Protein AF-A0A935KUG7-F1 (afdb_monomer_lite)

Foldseek 3Di:
DKDAWQPWDWDDDDVPDDIDIDTHNGIDDDDPQPPDFAWDFFFPQWDAAAQAQKFWWDFPDDDDAQFWKWKDQQVDRLQIAIWGFHDWDWDQFLLRDTIIITGTPGTTRDGTGRGLVRIFIWGFDDKFAFDQQPPLQQCADFQKHWTPAADPLDAQQFKKWKDFDPAIFIWGFHDKDKDKDFNACWDWDADPNDIDIDHTDIDITMMTGTPGTPQDCSGGPPPDDDDGSVRRRRMMMTGPIDGTTRTGDRRDQWAFPPGWTATPDQGDDDPPNDWDQWDWDAAPVRDTDIFGFTADNPRNTTGTDPDPGDPDTGGRD

Structure (mmCIF, N/CA/C/O backbone):
data_AF-A0A935KUG7-F1
#
_entry.id   AF-A0A935KUG7-F1
#
loop_
_atom_site.group_PDB
_atom_site.id
_atom_site.type_symbol
_atom_site.label_atom_id
_atom_site.label_alt_id
_atom_site.label_comp_id
_atom_site.label_asym_id
_atom_site.label_entity_id
_atom_site.label_seq_id
_atom_site.pdbx_PDB_ins_code
_atom_site.Cartn_x
_atom_site.Cartn_y
_atom_site.Cartn_z
_atom_site.occupancy
_atom_site.B_iso_or_equiv
_atom_site.auth_seq_id
_atom_site.auth_comp_id
_atom_site.auth_asym_id
_atom_site.auth_atom_id
_atom_site.pdbx_PDB_model_num
ATOM 1 N N . MET A 1 1 ? -3.542 -2.018 46.666 1.00 78.31 1 MET A N 1
ATOM 2 C CA . MET A 1 1 ? -4.060 -1.604 47.991 1.00 78.31 1 MET A CA 1
ATOM 3 C C . MET A 1 1 ? -5.017 -2.680 48.468 1.00 78.31 1 MET A C 1
ATOM 5 O O . MET A 1 1 ? -5.914 -3.019 47.710 1.00 78.31 1 MET A O 1
ATOM 9 N N . LYS A 1 2 ? -4.814 -3.247 49.661 1.00 84.56 2 LYS A N 1
ATOM 10 C CA . LYS A 1 2 ? -5.765 -4.194 50.260 1.00 84.56 2 LYS A CA 1
ATOM 11 C C . LYS A 1 2 ? -6.777 -3.426 51.102 1.00 84.56 2 LYS A C 1
ATOM 13 O O . LYS A 1 2 ? -6.390 -2.521 51.836 1.00 84.56 2 LYS A O 1
ATOM 18 N N . LEU A 1 3 ? -8.043 -3.776 50.960 1.00 87.56 3 LEU A N 1
ATOM 19 C CA . LEU A 1 3 ? -9.164 -3.259 51.719 1.00 87.56 3 LEU A CA 1
ATOM 20 C C . LEU A 1 3 ? -9.690 -4.387 52.608 1.00 87.56 3 LEU A C 1
ATOM 22 O O . LEU A 1 3 ? -10.043 -5.441 52.075 1.00 87.56 3 LEU A O 1
ATOM 26 N N . PRO A 1 4 ? -9.723 -4.204 53.935 1.00 91.00 4 PRO A N 1
ATOM 27 C CA . PRO A 1 4 ? -10.246 -5.217 54.839 1.00 91.00 4 PRO A CA 1
ATOM 28 C C . PRO A 1 4 ? -11.773 -5.342 54.738 1.00 91.00 4 PRO A C 1
ATOM 30 O O . PRO A 1 4 ? -12.462 -4.430 54.264 1.00 91.00 4 PRO A O 1
ATOM 33 N N . VAL A 1 5 ? -12.297 -6.455 55.258 1.00 92.06 5 VAL A N 1
ATOM 34 C CA . VAL A 1 5 ? -13.729 -6.623 55.562 1.00 92.06 5 VAL A CA 1
ATOM 35 C C . VAL A 1 5 ? -14.223 -5.429 56.388 1.00 92.06 5 VAL A C 1
ATOM 37 O O . VAL A 1 5 ? -13.506 -4.927 57.254 1.00 92.06 5 VAL A O 1
ATOM 40 N N . GLY A 1 6 ? -15.435 -4.952 56.107 1.00 90.12 6 GLY A N 1
ATOM 41 C CA . GLY A 1 6 ? -16.030 -3.794 56.780 1.00 90.12 6 GLY A CA 1
ATOM 42 C C . GLY A 1 6 ? -15.571 -2.437 56.238 1.00 90.12 6 GLY A C 1
ATOM 43 O O . GLY A 1 6 ? -15.983 -1.401 56.754 1.00 90.12 6 GLY A O 1
ATOM 44 N N . THR A 1 7 ? -14.743 -2.397 55.184 1.00 90.75 7 THR A N 1
ATOM 45 C CA . THR A 1 7 ? -14.472 -1.131 54.479 1.00 90.75 7 THR A CA 1
ATOM 46 C C . THR A 1 7 ? -15.787 -0.577 53.927 1.00 90.75 7 THR A C 1
ATOM 48 O O . THR A 1 7 ? -16.424 -1.219 53.091 1.00 90.75 7 THR A O 1
ATOM 51 N N . ALA A 1 8 ? -16.175 0.613 54.387 1.00 88.25 8 ALA A N 1
ATOM 52 C CA . ALA A 1 8 ? -17.434 1.256 54.035 1.00 88.25 8 ALA A CA 1
ATOM 53 C C . ALA A 1 8 ? -17.287 2.239 52.858 1.00 88.25 8 ALA A C 1
ATOM 55 O O . ALA A 1 8 ? -16.401 3.096 52.844 1.00 88.25 8 ALA A O 1
ATOM 56 N N . PHE A 1 9 ? -18.210 2.165 51.903 1.00 85.69 9 PHE A N 1
ATOM 57 C CA . PHE A 1 9 ? -18.356 3.068 50.768 1.00 85.69 9 PHE A CA 1
ATOM 58 C C . PHE A 1 9 ? -19.705 3.768 50.834 1.00 85.69 9 PHE A C 1
ATOM 60 O O . PHE A 1 9 ? -20.753 3.132 50.939 1.00 85.69 9 PHE A O 1
ATOM 67 N N . ARG A 1 10 ? -19.686 5.095 50.740 1.00 84.75 10 ARG A N 1
ATOM 68 C CA . ARG A 1 10 ? -20.899 5.910 50.725 1.00 84.75 10 ARG A CA 1
ATOM 69 C C . ARG A 1 10 ? -21.310 6.185 49.281 1.00 84.75 10 ARG A C 1
ATOM 71 O O . ARG A 1 10 ? -20.489 6.674 48.506 1.00 84.75 10 ARG A O 1
ATOM 78 N N . SER A 1 11 ? -22.557 5.898 48.916 1.00 78.75 11 SER A N 1
ATOM 79 C CA . SER A 1 11 ? -23.091 6.336 47.624 1.00 78.75 11 SER A CA 1
ATOM 80 C C . SER A 1 11 ? -23.285 7.853 47.580 1.00 78.75 11 SER A C 1
ATOM 82 O O . SER A 1 11 ? -23.328 8.531 48.608 1.00 78.75 11 SER A O 1
ATOM 84 N N . GLY A 1 12 ? -23.404 8.403 46.370 1.00 73.69 12 GLY A N 1
ATOM 85 C CA . GLY A 1 12 ? -23.896 9.768 46.191 1.00 73.69 12 GLY A CA 1
ATOM 86 C C . GLY A 1 12 ? -25.351 9.911 46.654 1.00 73.69 12 GLY A C 1
ATOM 87 O O . GLY A 1 12 ? -26.055 8.920 46.844 1.00 73.69 12 GLY A O 1
ATOM 88 N N . ALA A 1 13 ? -25.807 11.151 46.834 1.00 66.81 13 ALA A N 1
ATOM 89 C CA . ALA A 1 13 ? -27.233 11.415 46.998 1.00 66.81 13 ALA A CA 1
ATOM 90 C C . ALA A 1 13 ? -27.946 11.157 45.661 1.00 66.81 13 ALA A C 1
ATOM 92 O O . ALA A 1 13 ? -27.490 11.631 44.619 1.00 66.81 13 ALA A O 1
ATOM 93 N N . PHE A 1 14 ? -29.049 10.417 45.701 1.00 71.50 14 PHE A N 1
ATOM 94 C CA . PHE A 1 14 ? -29.955 10.255 44.564 1.00 71.50 14 PHE A CA 1
ATOM 95 C C . PHE A 1 14 ? -31.215 11.067 44.841 1.00 71.50 14 PHE A C 1
ATOM 97 O O . PHE A 1 14 ? -31.537 11.326 46.003 1.00 71.50 14 PHE A O 1
ATOM 104 N N . ASP A 1 15 ? -31.928 11.477 43.796 1.00 68.25 15 ASP A N 1
ATOM 105 C CA . ASP A 1 15 ? -33.091 12.344 43.961 1.00 68.25 15 ASP A CA 1
ATOM 106 C C . ASP A 1 15 ? -34.127 11.690 44.901 1.00 68.25 15 ASP A C 1
ATOM 108 O O . ASP A 1 15 ? -34.528 10.536 44.717 1.00 68.25 15 ASP A O 1
ATOM 112 N N . GLY A 1 16 ? -34.467 12.389 45.988 1.00 77.25 16 GLY A N 1
ATOM 113 C CA . GLY A 1 16 ? -35.370 11.906 47.039 1.00 77.25 16 GLY A CA 1
ATOM 114 C C . GLY A 1 16 ? -34.829 10.839 48.008 1.00 77.25 16 GLY A C 1
ATOM 115 O O . GLY A 1 16 ? -35.589 10.401 48.868 1.00 77.25 16 GLY A O 1
ATOM 116 N N . ASN A 1 17 ? -33.556 10.424 47.930 1.00 75.75 17 ASN A N 1
ATOM 117 C CA . ASN A 1 17 ? -32.999 9.372 48.795 1.00 75.75 17 ASN A CA 1
ATOM 118 C C . ASN A 1 17 ? -31.676 9.788 49.474 1.00 75.75 17 ASN A C 1
ATOM 120 O O . ASN A 1 17 ? -30.759 10.265 48.797 1.00 75.75 17 ASN A O 1
ATOM 124 N N . PRO A 1 18 ? -31.525 9.585 50.801 1.00 80.12 18 PRO A N 1
ATOM 125 C CA . PRO A 1 18 ? -30.274 9.879 51.492 1.00 80.12 18 PRO A CA 1
ATOM 126 C C . PRO A 1 18 ? -29.144 8.942 51.021 1.00 80.12 18 PRO A C 1
ATOM 128 O O . PRO A 1 18 ? -29.413 7.805 50.625 1.00 80.12 18 PRO A O 1
ATOM 131 N N . PRO A 1 19 ? -27.872 9.382 51.098 1.00 82.50 19 PRO A N 1
ATOM 132 C CA . PRO A 1 19 ? -26.718 8.535 50.805 1.00 82.50 19 PRO A CA 1
ATOM 133 C C . PRO A 1 19 ? -26.753 7.224 51.592 1.00 82.50 19 PRO A C 1
ATOM 135 O O . PRO A 1 19 ? -26.922 7.236 52.812 1.00 82.50 19 PRO A O 1
ATOM 138 N N . GLN A 1 20 ? -26.545 6.111 50.901 1.00 86.19 20 GLN A N 1
ATOM 139 C CA . GLN A 1 20 ? -26.468 4.782 51.499 1.00 86.19 20 GLN A CA 1
ATOM 140 C C . GLN A 1 20 ? -25.008 4.417 51.770 1.00 86.19 20 GLN A C 1
ATOM 142 O O . GLN A 1 20 ? -24.096 4.927 51.116 1.00 86.19 20 GLN A O 1
ATOM 147 N N . VAL A 1 21 ? -24.784 3.549 52.754 1.00 87.00 21 VAL A N 1
ATOM 148 C CA . VAL A 1 21 ? -23.460 3.013 53.082 1.00 87.00 21 VAL A CA 1
ATOM 149 C C . VAL A 1 21 ? -23.452 1.527 52.751 1.00 87.00 21 VAL A C 1
ATOM 151 O O . VAL A 1 21 ? -24.354 0.797 53.151 1.00 87.00 21 VAL A O 1
ATOM 154 N N . PHE A 1 22 ? -22.433 1.104 52.013 1.00 87.81 22 PHE A N 1
ATOM 155 C CA . PHE A 1 22 ? -22.183 -0.282 51.638 1.00 87.81 22 PHE A CA 1
ATOM 156 C C . PHE A 1 22 ? -20.865 -0.717 52.253 1.00 87.81 22 PHE A C 1
ATOM 158 O O . PHE A 1 22 ? -19.890 0.022 52.175 1.00 87.81 22 PHE A O 1
ATOM 165 N N . GLU A 1 23 ? -20.811 -1.908 52.830 1.00 89.88 23 GLU A N 1
ATOM 166 C CA . GLU A 1 23 ? -19.591 -2.438 53.435 1.00 89.88 23 GLU A CA 1
ATOM 167 C C . GLU A 1 23 ? -19.086 -3.647 52.656 1.00 89.88 23 GLU A C 1
ATOM 169 O O . GLU A 1 23 ? -19.866 -4.429 52.107 1.00 89.88 23 GLU A O 1
ATOM 174 N N . LEU A 1 24 ? -17.764 -3.803 52.602 1.00 88.38 24 LEU A N 1
ATOM 175 C CA . LEU A 1 24 ? -17.158 -5.016 52.072 1.00 88.38 24 LEU A CA 1
ATOM 176 C C . LEU A 1 24 ? -17.460 -6.204 52.984 1.00 88.38 24 LEU A C 1
ATOM 178 O O . LEU A 1 24 ? -17.062 -6.207 54.147 1.00 88.38 24 LEU A O 1
ATOM 182 N N . ALA A 1 25 ? -18.097 -7.232 52.430 1.00 88.06 25 ALA A N 1
ATOM 183 C CA . ALA A 1 25 ? -18.282 -8.511 53.112 1.00 88.06 25 ALA A CA 1
ATOM 184 C C . ALA A 1 25 ? -16.983 -9.338 53.177 1.00 88.06 25 ALA A C 1
ATOM 186 O O . ALA A 1 25 ? -16.806 -10.119 54.105 1.00 88.06 25 ALA A O 1
ATOM 187 N N . ASP A 1 26 ? -16.068 -9.117 52.228 1.00 87.12 26 ASP A N 1
ATOM 188 C CA . ASP A 1 26 ? -14.809 -9.847 52.067 1.00 87.12 26 ASP A CA 1
ATOM 189 C C . ASP A 1 26 ? -13.632 -8.877 51.885 1.00 87.12 26 ASP A C 1
ATOM 191 O O . ASP A 1 26 ? -13.811 -7.737 51.448 1.00 87.12 26 ASP A O 1
ATOM 195 N N . GLU A 1 27 ? -12.407 -9.325 52.174 1.00 86.38 27 GLU A N 1
ATOM 196 C CA . GLU A 1 27 ? -11.217 -8.550 51.814 1.00 86.38 27 GLU A CA 1
ATOM 197 C C . GLU A 1 27 ? -11.142 -8.351 50.293 1.00 86.38 27 GLU A C 1
ATOM 199 O O . GLU A 1 27 ? -11.317 -9.287 49.512 1.00 86.38 27 GLU A O 1
ATOM 204 N N . ALA A 1 28 ? -10.821 -7.134 49.858 1.00 82.75 28 ALA A N 1
ATOM 205 C CA . ALA A 1 28 ? -10.680 -6.802 48.445 1.00 82.75 28 ALA A CA 1
ATOM 206 C C . ALA A 1 28 ? -9.298 -6.219 48.155 1.00 82.75 28 ALA A C 1
ATOM 208 O O . ALA A 1 28 ? -8.750 -5.450 48.938 1.00 82.75 28 ALA A O 1
ATOM 209 N N . THR A 1 29 ? -8.729 -6.529 46.992 1.00 80.12 29 THR A N 1
ATOM 210 C CA . THR A 1 29 ? -7.496 -5.880 46.529 1.00 80.12 29 THR A CA 1
ATOM 211 C C . THR A 1 29 ? -7.808 -4.952 45.365 1.00 80.12 29 THR A C 1
ATOM 213 O O . THR A 1 29 ? -8.276 -5.385 44.319 1.00 80.12 29 THR A O 1
ATOM 216 N N . ILE A 1 30 ? -7.514 -3.665 45.540 1.00 77.12 30 ILE A N 1
ATOM 217 C CA . ILE A 1 30 ? -7.518 -2.659 44.479 1.00 77.12 30 ILE A CA 1
ATOM 218 C C . ILE A 1 30 ? -6.153 -2.687 43.795 1.00 77.12 30 ILE A C 1
ATOM 220 O O . ILE A 1 30 ? -5.133 -2.343 44.412 1.00 77.12 30 ILE A O 1
ATOM 224 N N . HIS A 1 31 ? -6.136 -3.052 42.517 1.00 75.31 31 HIS A N 1
ATOM 225 C CA . HIS A 1 31 ? -4.918 -3.104 41.721 1.00 75.31 31 HIS A CA 1
ATOM 226 C C . HIS A 1 31 ? -4.806 -1.847 40.836 1.00 75.31 31 HIS A C 1
ATOM 228 O O . HIS A 1 31 ? -5.666 -1.614 39.985 1.00 75.31 31 HIS A O 1
ATOM 234 N N . PRO A 1 32 ? -3.769 -1.004 41.017 1.00 72.62 32 PRO A N 1
ATOM 235 C CA . PRO A 1 32 ? -3.725 0.334 40.419 1.00 72.62 32 PRO A CA 1
ATOM 236 C C . PRO A 1 32 ? -3.756 0.313 38.886 1.00 72.62 32 PRO A C 1
ATOM 238 O O . PRO A 1 32 ? -4.297 1.233 38.279 1.00 72.62 32 PRO A O 1
ATOM 241 N N . PHE A 1 33 ? -3.239 -0.752 38.269 1.00 73.44 33 PHE A N 1
ATOM 242 C CA . PHE A 1 33 ? -3.118 -0.871 36.815 1.00 73.44 33 PHE A CA 1
ATOM 243 C C . PHE A 1 33 ? -4.380 -1.395 36.109 1.00 73.44 33 PHE A C 1
ATOM 245 O O . PHE A 1 33 ? -4.465 -1.314 34.890 1.00 73.44 33 PHE A O 1
ATOM 252 N N . THR A 1 34 ? -5.374 -1.911 36.843 1.00 72.12 34 THR A N 1
ATOM 253 C CA . THR A 1 34 ? -6.571 -2.548 36.250 1.00 72.12 34 THR A CA 1
ATOM 254 C C . THR A 1 34 ? -7.888 -1.901 36.684 1.00 72.12 34 THR A C 1
ATOM 256 O O . THR A 1 34 ? -8.955 -2.395 36.337 1.00 72.12 34 THR A O 1
ATOM 259 N N . ASN A 1 35 ? -7.842 -0.791 37.428 1.00 77.19 35 ASN A N 1
ATOM 260 C CA . ASN A 1 35 ? -9.047 -0.124 37.938 1.00 77.19 35 ASN A CA 1
ATOM 261 C C . ASN A 1 35 ? -9.824 0.647 36.865 1.00 77.19 35 ASN A C 1
ATOM 263 O O . ASN A 1 35 ? -11.044 0.765 36.947 1.00 77.19 35 ASN A O 1
ATOM 267 N N . LYS A 1 36 ? -9.124 1.223 35.883 1.00 85.62 36 LYS A N 1
ATOM 268 C CA . LYS A 1 36 ? -9.737 1.961 34.777 1.00 85.62 36 LYS A CA 1
ATOM 269 C C . LYS A 1 36 ? -8.870 1.821 33.539 1.00 85.62 36 LYS A C 1
ATOM 271 O O . LYS A 1 36 ? -7.704 2.202 33.552 1.00 85.62 36 LYS A O 1
ATOM 276 N N . MET A 1 37 ? -9.456 1.281 32.481 1.00 89.38 37 MET A N 1
ATOM 277 C CA . MET A 1 37 ? -8.775 0.992 31.224 1.00 89.38 37 MET A CA 1
ATOM 278 C C . MET A 1 37 ? -9.589 1.604 30.087 1.00 89.38 37 MET A C 1
ATOM 280 O O . MET A 1 37 ? -10.816 1.501 30.085 1.00 89.38 37 MET A O 1
ATOM 284 N N . GLY A 1 38 ? -8.923 2.272 29.147 1.00 89.56 38 GLY A N 1
ATOM 285 C CA . GLY A 1 38 ? -9.579 2.797 27.956 1.00 89.56 38 GLY A CA 1
ATOM 286 C C . GLY A 1 38 ? -9.776 1.684 26.933 1.00 89.56 38 GLY A C 1
ATOM 287 O O . GLY A 1 38 ? -8.857 0.915 26.662 1.00 89.56 38 GLY A O 1
ATOM 288 N N . ILE A 1 39 ? -10.969 1.594 26.348 1.00 90.12 39 ILE A N 1
ATOM 289 C CA . ILE A 1 39 ? -11.216 0.748 25.177 1.00 90.12 39 ILE A CA 1
ATOM 290 C C . ILE A 1 39 ? -11.073 1.622 23.936 1.00 90.12 39 ILE A C 1
ATOM 292 O O . ILE A 1 39 ? -11.681 2.691 23.846 1.00 90.12 39 ILE A O 1
ATOM 296 N N . ARG A 1 40 ? -10.266 1.179 22.970 1.00 89.88 40 ARG A N 1
ATOM 297 C CA . ARG A 1 40 ? -10.172 1.861 21.677 1.00 89.88 40 ARG A CA 1
ATOM 298 C C . ARG A 1 40 ? -11.477 1.673 20.908 1.00 89.88 40 ARG A C 1
ATOM 300 O O . ARG A 1 40 ? -12.049 0.582 20.919 1.00 89.88 40 ARG A O 1
ATOM 307 N N . ALA A 1 41 ? -11.906 2.704 20.185 1.00 91.00 41 ALA A N 1
ATOM 308 C CA . ALA A 1 41 ? -13.049 2.581 19.294 1.00 91.00 41 ALA A CA 1
ATOM 309 C C . ALA A 1 41 ? -12.794 1.451 18.270 1.00 91.00 41 ALA A C 1
ATOM 311 O O . ALA A 1 41 ? -11.720 1.397 17.659 1.00 91.00 41 ALA A O 1
ATOM 312 N N . PRO A 1 42 ? -13.727 0.499 18.105 1.00 92.69 42 PRO A N 1
ATOM 313 C CA . PRO A 1 42 ? -13.539 -0.617 17.203 1.00 92.69 42 PRO A CA 1
ATOM 314 C C . PRO A 1 42 ? -13.654 -0.142 15.757 1.00 92.69 42 PRO A C 1
ATOM 316 O O . PRO A 1 42 ? -14.445 0.737 15.410 1.00 92.69 42 PRO A O 1
ATOM 319 N N . HIS A 1 43 ? -12.887 -0.798 14.901 1.00 92.19 43 HIS A N 1
ATOM 320 C CA . HIS A 1 43 ? -12.878 -0.591 13.461 1.00 92.19 43 HIS A CA 1
ATOM 321 C C . HIS A 1 43 ? -13.529 -1.794 12.779 1.00 92.19 43 HIS A C 1
ATOM 323 O O . HIS A 1 43 ? -13.395 -2.929 13.242 1.00 92.19 43 HIS A O 1
ATOM 329 N N . ARG A 1 44 ? -14.225 -1.584 11.656 1.00 92.12 44 ARG A N 1
ATOM 330 C CA . ARG A 1 44 ? -14.781 -2.698 10.869 1.00 92.12 44 ARG A CA 1
ATOM 331 C C . ARG A 1 44 ? -13.676 -3.454 10.137 1.00 92.12 44 ARG A C 1
ATOM 333 O O . ARG A 1 44 ? -13.901 -4.598 9.743 1.00 92.12 44 ARG A O 1
ATOM 340 N N . GLY A 1 45 ? -12.519 -2.822 9.914 1.00 94.50 45 GLY A N 1
ATOM 341 C CA . GLY A 1 45 ? -11.339 -3.463 9.334 1.00 94.50 45 GLY A CA 1
ATOM 342 C C . GLY A 1 45 ? -11.518 -3.862 7.869 1.00 94.50 45 GLY A C 1
ATOM 343 O O . GLY A 1 45 ? -10.784 -4.717 7.366 1.00 94.50 45 GLY A O 1
ATOM 344 N N . LYS A 1 46 ? -12.494 -3.264 7.176 1.00 96.50 46 LYS A N 1
ATOM 345 C CA . LYS A 1 46 ? -12.806 -3.552 5.772 1.00 96.50 46 LYS A CA 1
ATOM 346 C C . LYS A 1 46 ? -13.239 -2.307 5.008 1.00 96.50 46 LYS A C 1
ATOM 348 O O . LYS A 1 46 ? -13.847 -1.399 5.567 1.00 96.50 46 LYS A O 1
ATOM 353 N N . VAL A 1 47 ? -13.000 -2.316 3.702 1.00 97.25 47 VAL A N 1
ATOM 354 C CA . VAL A 1 47 ? -13.464 -1.281 2.772 1.00 97.25 47 VAL A CA 1
ATOM 355 C C . VAL A 1 47 ? -14.997 -1.291 2.696 1.00 97.25 47 VAL A C 1
ATOM 357 O O . VAL A 1 47 ? -15.611 -2.345 2.506 1.00 97.25 47 VAL A O 1
ATOM 360 N N . LEU A 1 48 ? -15.632 -0.123 2.825 1.00 95.19 48 LEU A N 1
ATOM 361 C CA . LEU A 1 48 ? -17.098 -0.004 2.905 1.00 95.19 48 LEU A CA 1
ATOM 362 C C . LEU A 1 48 ? -17.779 0.256 1.558 1.00 95.19 48 LEU A C 1
ATOM 364 O O . LEU A 1 48 ? -18.931 -0.143 1.367 1.00 95.19 48 LEU A O 1
ATOM 368 N N . THR A 1 49 ? -17.067 0.878 0.624 1.00 96.62 49 THR A N 1
ATOM 369 C CA . THR A 1 49 ? -17.551 1.242 -0.711 1.00 96.62 49 THR A CA 1
ATOM 370 C C . THR A 1 49 ? 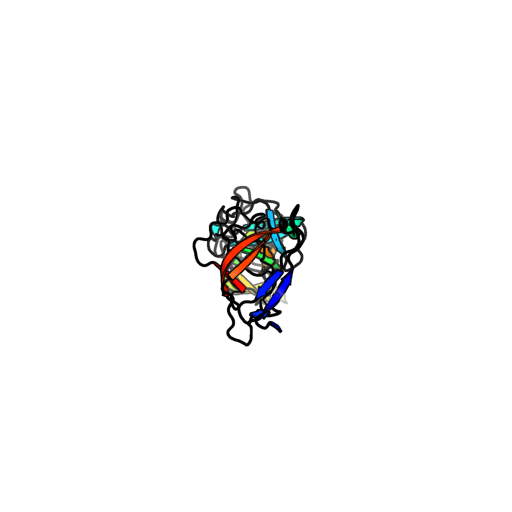-16.682 0.594 -1.785 1.00 96.62 49 THR A C 1
ATOM 372 O O . THR A 1 49 ? -15.497 0.357 -1.585 1.00 96.62 49 THR A O 1
ATOM 375 N N . THR A 1 50 ? -17.265 0.251 -2.929 1.00 97.75 50 THR A N 1
ATOM 376 C CA . THR A 1 50 ? -16.487 -0.239 -4.077 1.00 97.75 50 THR A CA 1
ATOM 377 C C . THR A 1 50 ? -15.894 0.960 -4.813 1.00 97.75 50 THR A C 1
ATOM 379 O O . THR A 1 50 ? -16.583 1.959 -4.993 1.00 97.75 50 THR A O 1
ATOM 382 N N . HIS A 1 51 ? -14.639 0.852 -5.247 1.00 97.56 51 HIS A N 1
ATOM 383 C CA . HIS A 1 51 ? -13.878 1.900 -5.929 1.00 97.56 51 HIS A CA 1
ATOM 384 C C . HIS A 1 51 ? -13.876 3.249 -5.180 1.00 97.56 51 HIS A C 1
ATOM 386 O O . HIS A 1 51 ? -14.216 4.272 -5.774 1.00 97.56 51 HIS A O 1
ATOM 392 N N . PRO A 1 52 ? -13.511 3.295 -3.883 1.00 98.00 52 PRO A N 1
ATOM 393 C CA . PRO A 1 52 ? -13.412 4.560 -3.170 1.00 98.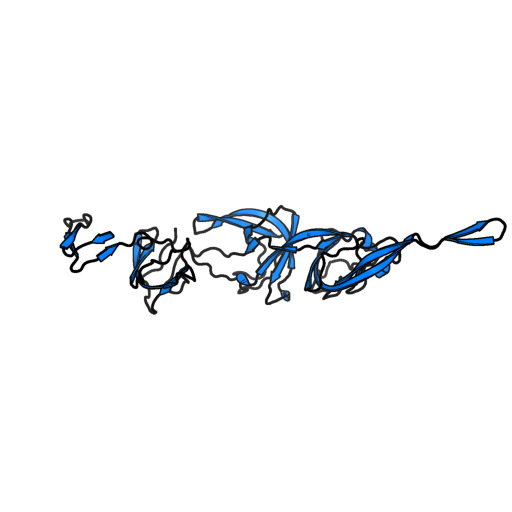00 52 PRO A CA 1
ATOM 394 C C . PRO A 1 52 ? -12.383 5.468 -3.848 1.00 98.00 52 PRO A C 1
ATOM 396 O O . PRO A 1 52 ? -11.328 5.003 -4.285 1.00 98.00 52 PRO A O 1
ATOM 399 N N . ASP A 1 53 ? -12.691 6.756 -3.927 1.00 97.88 53 ASP A N 1
ATOM 400 C CA . ASP A 1 53 ? -11.816 7.824 -4.423 1.00 97.88 53 ASP A CA 1
ATOM 401 C C . ASP A 1 53 ? -10.945 8.440 -3.325 1.00 97.88 53 ASP A C 1
ATOM 403 O O . ASP A 1 53 ? -10.050 9.236 -3.604 1.00 97.88 53 ASP A O 1
ATOM 407 N N . SER A 1 54 ? -11.185 8.050 -2.077 1.00 97.88 54 SER A N 1
ATOM 408 C CA . SER A 1 54 ? -10.447 8.502 -0.914 1.00 97.88 54 SER A CA 1
ATOM 409 C C . SER A 1 54 ? -10.291 7.388 0.114 1.00 97.88 54 SER A C 1
ATOM 411 O O . SER A 1 54 ? -11.109 6.472 0.202 1.00 97.88 54 SER A O 1
ATOM 413 N N . LEU A 1 55 ? -9.209 7.453 0.884 1.00 97.94 55 LEU A N 1
ATOM 414 C CA . LEU A 1 55 ? -8.910 6.522 1.967 1.00 97.94 55 LEU A CA 1
ATOM 415 C C . LEU A 1 55 ? -8.555 7.306 3.229 1.00 97.94 55 LEU A C 1
ATOM 417 O O . LEU A 1 55 ? -7.819 8.293 3.161 1.00 97.94 55 LEU A O 1
ATOM 421 N N . LEU A 1 56 ? -9.057 6.847 4.374 1.00 97.56 56 LEU A N 1
ATOM 422 C CA . LEU A 1 56 ? -8.564 7.291 5.673 1.00 97.56 56 LEU A CA 1
ATOM 423 C C . LEU A 1 56 ? -7.292 6.521 6.009 1.00 97.56 56 LEU A C 1
ATOM 425 O O . LEU A 1 56 ? -7.190 5.315 5.761 1.00 97.56 56 LEU A O 1
ATOM 429 N N . ALA A 1 57 ? -6.301 7.230 6.535 1.00 97.06 57 ALA A N 1
ATOM 430 C CA . ALA A 1 57 ? -5.007 6.642 6.796 1.00 97.06 57 ALA A CA 1
ATOM 431 C C . ALA A 1 57 ? -4.251 7.308 7.951 1.00 97.06 57 ALA A C 1
ATOM 433 O O . ALA A 1 57 ? -4.304 8.525 8.172 1.00 97.06 57 ALA A O 1
ATOM 434 N N . GLU A 1 58 ? -3.456 6.485 8.625 1.00 95.56 58 GLU A N 1
ATOM 435 C CA . GLU A 1 58 ? -2.396 6.910 9.531 1.00 95.56 58 GLU A CA 1
ATOM 436 C C . GLU A 1 58 ? -1.084 6.958 8.746 1.00 95.56 58 GLU A C 1
ATOM 438 O O . GLU A 1 58 ? -0.559 5.929 8.302 1.00 95.56 58 GLU A O 1
ATOM 443 N N . LEU A 1 59 ? -0.574 8.168 8.522 1.00 96.38 59 LEU A N 1
ATOM 444 C CA . LEU A 1 59 ? 0.632 8.383 7.730 1.00 96.38 59 LEU A CA 1
ATOM 445 C C . LEU A 1 59 ? 1.882 7.965 8.512 1.00 96.38 59 LEU A C 1
ATOM 447 O O . LEU A 1 59 ? 2.055 8.348 9.666 1.00 96.38 59 LEU A O 1
ATOM 451 N N . LYS A 1 60 ? 2.776 7.227 7.849 1.00 96.38 60 LYS A N 1
ATOM 452 C CA . LYS A 1 60 ? 4.131 6.913 8.333 1.00 96.38 60 LYS A CA 1
ATOM 453 C C . LYS A 1 60 ? 5.178 7.885 7.796 1.00 96.38 60 LYS A C 1
ATOM 455 O O . LYS A 1 60 ? 6.253 8.011 8.371 1.00 96.38 60 LYS A O 1
ATOM 460 N N . SER A 1 61 ? 4.869 8.565 6.697 1.00 95.06 61 SER A N 1
ATOM 461 C CA . SER A 1 61 ? 5.693 9.618 6.112 1.00 95.06 61 SER A CA 1
ATOM 462 C C . SER A 1 61 ? 4.821 10.650 5.395 1.00 95.06 61 SER A C 1
ATOM 464 O O . SER A 1 61 ? 3.620 10.455 5.196 1.00 95.06 61 SER A O 1
ATOM 466 N N . GLU A 1 62 ? 5.416 11.795 5.058 1.00 94.50 62 GLU A N 1
ATOM 467 C CA . GLU A 1 62 ? 4.704 12.905 4.424 1.00 94.50 62 GLU A CA 1
ATOM 468 C C . GLU A 1 62 ? 4.179 12.531 3.025 1.00 94.50 62 GLU A C 1
ATOM 470 O O . GLU A 1 62 ? 4.908 12.005 2.169 1.00 94.50 62 GLU A O 1
ATOM 475 N N . VAL A 1 63 ? 2.916 12.889 2.776 1.00 95.81 63 VAL A N 1
ATOM 476 C CA . VAL A 1 63 ? 2.248 12.788 1.476 1.00 95.81 63 VAL A CA 1
ATOM 477 C C . VAL A 1 63 ? 1.852 14.181 1.021 1.00 95.81 63 VAL A C 1
ATOM 479 O O . VAL A 1 63 ? 1.173 14.899 1.750 1.00 95.81 63 VAL A O 1
ATOM 482 N N . LYS A 1 64 ? 2.262 14.536 -0.195 1.00 95.81 64 LYS A N 1
ATOM 483 C CA . LYS A 1 64 ? 1.936 15.811 -0.837 1.00 95.81 64 LYS A CA 1
ATOM 484 C C . LYS A 1 64 ? 0.909 15.593 -1.941 1.00 95.81 64 LYS A C 1
ATOM 486 O O . LYS A 1 64 ? 0.728 14.468 -2.412 1.00 95.81 64 LYS A O 1
ATOM 491 N N . GLU A 1 65 ? 0.258 16.671 -2.352 1.00 96.50 65 GLU A N 1
ATOM 492 C CA . GLU A 1 65 ? -0.511 16.684 -3.597 1.00 96.50 65 GLU A CA 1
ATOM 493 C C . GLU A 1 65 ? 0.389 16.298 -4.778 1.00 96.50 65 GLU A C 1
ATOM 495 O O . GLU A 1 65 ? 1.612 16.445 -4.718 1.00 96.50 65 GLU A O 1
ATOM 500 N N . ASP A 1 66 ? -0.214 15.695 -5.800 1.00 95.44 66 ASP A N 1
ATOM 501 C CA . ASP A 1 66 ? 0.443 15.111 -6.972 1.00 95.44 66 ASP A CA 1
ATOM 502 C C . ASP A 1 66 ? 1.425 13.962 -6.696 1.00 95.44 66 ASP A C 1
ATOM 504 O O . ASP A 1 66 ? 1.965 13.373 -7.637 1.00 95.44 66 ASP A O 1
ATOM 508 N N . ALA A 1 67 ? 1.621 13.563 -5.436 1.00 95.19 67 ALA A N 1
ATOM 509 C CA . ALA A 1 67 ? 2.450 12.412 -5.115 1.00 95.19 67 ALA A CA 1
ATOM 510 C C . ALA A 1 67 ? 1.875 11.131 -5.737 1.00 95.19 67 ALA A C 1
ATOM 512 O O . ALA A 1 67 ? 0.670 10.867 -5.681 1.00 95.19 67 ALA A O 1
ATOM 513 N N . MET A 1 68 ? 2.760 10.301 -6.286 1.00 95.88 68 MET A N 1
ATOM 514 C CA . MET A 1 68 ? 2.408 8.963 -6.749 1.00 95.88 68 MET A CA 1
ATOM 515 C C . MET A 1 68 ? 2.502 7.967 -5.606 1.00 95.88 68 MET A C 1
ATOM 517 O O . MET A 1 68 ? 3.514 7.897 -4.905 1.00 95.88 68 MET A O 1
ATOM 521 N N . LEU A 1 69 ? 1.464 7.156 -5.470 1.00 97.62 69 LEU A N 1
ATOM 522 C CA . LEU A 1 69 ? 1.391 6.064 -4.516 1.00 97.62 69 LEU A CA 1
ATOM 523 C C . LEU A 1 69 ? 0.994 4.779 -5.238 1.00 97.62 69 LEU A C 1
ATOM 525 O O . LEU A 1 69 ? 0.283 4.791 -6.243 1.00 97.62 69 LEU A O 1
ATOM 529 N N . LEU A 1 70 ? 1.432 3.649 -4.702 1.00 98.00 70 LEU A N 1
ATOM 530 C CA . LEU A 1 70 ? 1.017 2.329 -5.146 1.00 98.00 70 LEU A CA 1
ATOM 531 C C . LEU A 1 70 ? 0.167 1.687 -4.057 1.00 98.00 70 LEU A C 1
ATOM 533 O O . LEU A 1 70 ? 0.660 1.358 -2.979 1.00 98.00 70 LEU A O 1
ATOM 537 N N . LEU A 1 71 ? -1.116 1.507 -4.348 1.00 98.38 71 LEU A N 1
ATOM 538 C CA . LEU A 1 71 ? -2.011 0.723 -3.516 1.00 98.38 71 LEU A CA 1
ATOM 539 C C . LEU A 1 71 ? -1.864 -0.753 -3.883 1.00 98.38 71 LEU A C 1
ATOM 541 O O . LEU A 1 71 ? -2.071 -1.125 -5.038 1.00 98.38 71 LEU A O 1
ATOM 545 N N . ILE A 1 72 ? -1.539 -1.582 -2.896 1.00 98.12 72 ILE A N 1
ATOM 546 C CA . ILE A 1 72 ? -1.455 -3.037 -3.016 1.00 98.12 72 ILE A CA 1
ATOM 547 C C . ILE A 1 72 ? -2.507 -3.673 -2.117 1.00 98.12 72 ILE A C 1
ATOM 549 O O . ILE A 1 72 ? -2.635 -3.299 -0.957 1.00 98.12 72 ILE A O 1
ATOM 553 N N . ASN A 1 73 ? -3.203 -4.675 -2.639 1.00 98.00 73 ASN A N 1
ATOM 554 C CA . ASN A 1 73 ? -3.934 -5.674 -1.886 1.00 98.00 73 ASN A CA 1
ATOM 555 C C . ASN A 1 73 ? -3.166 -7.003 -1.991 1.00 98.00 73 ASN A C 1
ATOM 557 O O . ASN A 1 73 ? -3.018 -7.573 -3.074 1.00 98.00 73 ASN A O 1
ATOM 561 N N . LYS A 1 74 ? -2.658 -7.494 -0.857 1.00 96.56 74 LYS A N 1
ATOM 562 C CA . LYS A 1 74 ? -1.826 -8.707 -0.794 1.00 96.56 74 LYS A CA 1
ATOM 563 C C . LYS A 1 74 ? -2.566 -9.981 -1.203 1.00 96.56 74 LYS A C 1
ATOM 565 O O . LYS A 1 74 ? -1.910 -10.937 -1.606 1.00 96.56 74 LYS A O 1
ATOM 570 N N . THR A 1 75 ? -3.893 -10.004 -1.089 1.00 97.12 75 THR A N 1
ATOM 571 C CA . THR A 1 75 ? -4.723 -11.189 -1.345 1.00 97.12 75 THR A CA 1
ATOM 572 C C . THR A 1 75 ? -5.441 -11.139 -2.697 1.00 97.12 75 THR A C 1
ATOM 574 O O . THR A 1 75 ? -5.777 -12.189 -3.238 1.00 97.12 75 THR A O 1
ATOM 577 N N . ASP A 1 76 ? -5.618 -9.954 -3.296 1.00 96.94 76 ASP A N 1
ATOM 578 C CA . ASP A 1 76 ? -6.221 -9.783 -4.629 1.00 96.94 76 ASP A CA 1
ATOM 579 C C . ASP A 1 76 ? -5.489 -8.714 -5.457 1.00 96.94 76 ASP A C 1
ATOM 581 O O . ASP A 1 76 ? -5.812 -7.524 -5.418 1.00 96.94 76 ASP A O 1
ATOM 585 N N . SER A 1 77 ? -4.536 -9.151 -6.284 1.00 94.62 77 SER A N 1
ATOM 586 C CA . SER A 1 77 ? -3.728 -8.262 -7.130 1.00 94.62 77 SER A CA 1
ATOM 587 C C . SER A 1 77 ? -4.527 -7.512 -8.203 1.00 94.62 77 SER A C 1
ATOM 589 O O . SER A 1 77 ? -4.011 -6.555 -8.784 1.00 94.62 77 SER A O 1
ATOM 591 N N . LYS A 1 78 ? -5.791 -7.885 -8.463 1.00 95.25 78 LYS A N 1
ATOM 592 C CA . LYS A 1 78 ? -6.683 -7.125 -9.358 1.00 95.25 78 LYS A CA 1
ATOM 593 C C . LYS A 1 78 ? -7.124 -5.796 -8.740 1.00 95.25 78 LYS A C 1
ATOM 595 O O . LYS A 1 78 ? -7.598 -4.931 -9.468 1.00 95.25 78 LYS A O 1
ATOM 600 N N . GLN A 1 79 ? -6.970 -5.632 -7.424 1.00 96.94 79 GLN A N 1
ATOM 601 C CA . GLN A 1 79 ? -7.296 -4.398 -6.702 1.00 96.94 79 GLN A CA 1
ATOM 602 C C . GLN A 1 79 ? -6.086 -3.473 -6.511 1.00 96.94 79 GLN A C 1
ATOM 604 O O . GLN A 1 79 ? -6.231 -2.363 -5.996 1.00 96.94 79 GLN A O 1
ATOM 609 N N . ASN A 1 80 ? -4.897 -3.908 -6.930 1.00 97.44 80 ASN A N 1
ATOM 610 C CA . ASN A 1 80 ? -3.705 -3.071 -6.920 1.00 97.44 80 ASN A CA 1
ATOM 611 C C . ASN A 1 80 ? -3.845 -1.948 -7.952 1.00 97.44 80 ASN A C 1
ATOM 613 O O . ASN A 1 80 ? -4.293 -2.171 -9.083 1.00 97.44 80 ASN A O 1
ATOM 617 N N . LYS A 1 81 ? -3.414 -0.740 -7.594 1.00 96.69 81 LYS A N 1
ATOM 618 C CA . LYS A 1 81 ? -3.534 0.421 -8.476 1.00 96.69 81 LYS A CA 1
ATOM 619 C C . LYS A 1 81 ? -2.455 1.463 -8.199 1.00 96.69 81 LYS A C 1
ATOM 621 O O . LYS A 1 81 ? -2.156 1.761 -7.046 1.00 96.69 81 LYS A O 1
ATOM 626 N N . ALA A 1 82 ? -1.914 2.037 -9.272 1.00 96.88 82 ALA A N 1
ATOM 627 C CA . ALA A 1 82 ? -1.135 3.265 -9.202 1.00 96.88 82 ALA A CA 1
ATOM 628 C C . ALA A 1 82 ? -2.099 4.443 -9.017 1.00 96.88 82 ALA A C 1
ATOM 630 O O . ALA A 1 82 ? -3.078 4.567 -9.757 1.00 96.88 82 ALA A O 1
ATOM 631 N N . LEU A 1 83 ? -1.848 5.277 -8.016 1.00 96.69 83 LEU A N 1
ATOM 632 C CA . LEU A 1 83 ? -2.709 6.384 -7.627 1.00 96.69 83 LEU A CA 1
ATOM 633 C C . LEU A 1 83 ? -1.899 7.673 -7.612 1.00 96.69 83 LEU A C 1
ATOM 635 O O . LEU A 1 83 ? -0.763 7.690 -7.144 1.00 96.69 83 LEU A O 1
ATOM 639 N N . GLN A 1 84 ? -2.514 8.755 -8.070 1.00 96.50 84 GLN A N 1
ATOM 640 C CA . GLN A 1 84 ? -1.993 10.101 -7.885 1.00 96.50 84 GLN A CA 1
ATOM 641 C C . GLN A 1 84 ? -2.840 10.802 -6.828 1.00 96.50 84 GLN A C 1
ATOM 643 O O . GLN A 1 84 ? -4.075 10.781 -6.882 1.00 96.50 84 GLN A O 1
ATOM 648 N N . VAL A 1 85 ? -2.169 11.385 -5.843 1.00 97.88 85 VAL A N 1
ATOM 649 C CA . VAL A 1 85 ? -2.814 12.111 -4.753 1.00 97.88 85 VAL A CA 1
ATOM 650 C C . VAL A 1 85 ? -3.381 13.413 -5.297 1.00 97.88 85 VAL A C 1
ATOM 652 O O . VAL A 1 85 ? -2.656 14.246 -5.826 1.00 97.88 85 VAL A O 1
ATOM 655 N N . LYS A 1 86 ? -4.690 13.591 -5.141 1.00 98.31 86 LYS A N 1
ATOM 656 C CA . LYS A 1 86 ? -5.384 14.842 -5.448 1.00 98.31 86 LYS A CA 1
ATOM 657 C C . LYS A 1 86 ? -5.295 15.819 -4.283 1.00 98.31 86 LYS A C 1
ATOM 659 O O . LYS A 1 86 ? -5.105 17.003 -4.502 1.00 98.31 86 LYS A O 1
ATOM 664 N N . LYS A 1 87 ? -5.503 15.325 -3.060 1.00 98.12 87 LYS A N 1
ATOM 665 C CA . LYS A 1 87 ? -5.550 16.145 -1.846 1.00 98.12 87 LYS A CA 1
ATOM 666 C C . LYS A 1 87 ? -5.268 15.291 -0.618 1.00 98.12 87 LYS A C 1
ATOM 668 O O . LYS A 1 87 ? -5.714 14.142 -0.558 1.00 98.12 87 LYS A O 1
ATOM 673 N N . VAL A 1 88 ? -4.594 15.868 0.370 1.00 98.06 88 VAL A N 1
ATOM 674 C CA . VAL A 1 88 ? -4.480 15.303 1.719 1.00 98.06 88 VAL A CA 1
ATOM 675 C C . VAL A 1 88 ? -5.070 16.301 2.700 1.00 98.06 88 VAL A C 1
ATOM 677 O O . VAL A 1 88 ? -4.659 17.456 2.732 1.00 98.06 88 VAL A O 1
ATOM 680 N N . GLU A 1 89 ? -6.037 15.867 3.499 1.00 97.56 89 GLU A N 1
ATOM 681 C CA . GLU A 1 89 ? -6.678 16.720 4.499 1.00 97.56 89 GLU A CA 1
ATOM 682 C C . GLU A 1 89 ? -6.731 16.040 5.864 1.00 97.56 89 GLU A C 1
ATOM 684 O O . GLU A 1 89 ? -6.797 14.812 5.969 1.00 97.56 89 GLU A O 1
ATOM 689 N N . LYS A 1 90 ? -6.678 16.853 6.923 1.00 97.38 90 LYS A N 1
ATOM 690 C CA . LYS A 1 90 ? -6.929 16.377 8.281 1.00 97.38 90 LYS A CA 1
ATOM 691 C C . LYS A 1 90 ? -8.397 16.006 8.419 1.00 97.38 90 LYS A C 1
ATOM 693 O O . LYS A 1 90 ? -9.268 16.705 7.906 1.00 97.38 90 LYS A O 1
ATOM 698 N N . TYR A 1 91 ? -8.648 14.896 9.094 1.00 97.12 91 TYR A N 1
ATOM 699 C CA . TYR A 1 91 ? -9.981 14.364 9.299 1.00 97.12 91 TYR A CA 1
ATOM 700 C C . TYR A 1 91 ? -10.151 13.990 10.768 1.00 97.12 91 TYR A C 1
ATOM 702 O O . TYR A 1 91 ? -9.408 13.153 11.276 1.00 97.12 91 TYR A O 1
ATOM 710 N N . THR A 1 92 ? -11.114 14.613 11.442 1.00 95.81 92 THR A N 1
ATOM 711 C CA . THR A 1 92 ? -11.486 14.248 12.811 1.00 95.81 92 THR A CA 1
ATOM 712 C C . THR A 1 92 ? -12.427 13.053 12.751 1.00 95.81 92 THR A C 1
ATOM 714 O O . THR A 1 92 ? -13.540 13.193 12.243 1.00 95.81 92 THR A O 1
ATOM 717 N N . GLY A 1 93 ? -11.981 11.899 13.242 1.00 93.19 93 GLY A N 1
ATOM 718 C CA . GLY A 1 93 ? -12.821 10.709 13.322 1.00 93.19 93 GLY A CA 1
ATOM 719 C C . GLY A 1 93 ? -13.900 10.812 14.392 1.00 93.19 93 GLY A C 1
ATOM 720 O O . GLY A 1 93 ? -13.882 11.712 15.235 1.00 93.19 93 GLY A O 1
ATOM 721 N N . THR A 1 94 ? -14.829 9.857 14.393 1.00 91.38 94 THR A N 1
ATOM 722 C CA . THR A 1 94 ? -15.884 9.765 15.414 1.00 91.38 94 THR A CA 1
ATOM 723 C C . THR A 1 94 ? -15.345 9.549 16.823 1.00 91.38 94 THR A C 1
ATOM 725 O O . THR A 1 94 ? -16.075 9.811 17.765 1.00 91.38 94 THR A O 1
ATOM 728 N N . ASP A 1 95 ? -14.103 9.076 16.965 1.00 88.62 95 ASP A N 1
ATOM 729 C CA . ASP A 1 95 ? -13.387 8.935 18.240 1.00 88.62 95 ASP A CA 1
ATOM 730 C C . ASP A 1 95 ? -12.609 10.209 18.635 1.00 88.62 95 ASP A C 1
ATOM 732 O O . ASP A 1 95 ? -11.727 10.181 19.497 1.00 88.62 95 ASP A O 1
ATOM 736 N N . SER A 1 96 ? -12.891 11.325 17.955 1.00 88.94 96 SER A N 1
ATOM 737 C CA . SER A 1 96 ? -12.235 12.626 18.107 1.00 88.94 96 SER A CA 1
ATOM 738 C C . SER A 1 96 ? -10.731 12.646 17.791 1.00 88.94 96 SER A C 1
ATOM 740 O O . SER A 1 96 ? -10.073 13.669 18.011 1.00 88.94 96 SER A O 1
ATOM 742 N N . LYS A 1 97 ? -10.154 11.567 17.239 1.00 90.12 97 LYS A N 1
ATOM 743 C CA . LYS A 1 97 ? -8.746 11.548 16.817 1.00 90.12 97 LYS A CA 1
ATOM 744 C C . LYS A 1 97 ? -8.564 12.150 15.431 1.00 90.12 97 LYS A C 1
ATOM 746 O O . LYS A 1 97 ? -9.463 12.163 14.595 1.00 90.12 97 LYS A O 1
ATOM 751 N N . GLN A 1 98 ? -7.360 12.664 15.194 1.00 94.50 98 GLN A N 1
ATOM 752 C CA . GLN A 1 98 ? -6.965 13.229 13.908 1.00 94.50 98 GLN A CA 1
ATOM 753 C C . GLN A 1 98 ? -6.346 12.158 13.013 1.00 94.50 98 GLN A C 1
ATOM 755 O O . GLN A 1 98 ? -5.300 11.591 13.327 1.00 94.50 98 GLN A O 1
ATOM 760 N N . TYR A 1 99 ? -6.950 11.967 11.851 1.00 95.88 99 TYR A N 1
ATOM 761 C CA . TYR A 1 99 ? -6.477 11.112 10.773 1.00 95.88 99 TYR A CA 1
ATOM 762 C C . TYR A 1 99 ? -6.152 11.943 9.534 1.00 95.88 99 TYR A C 1
ATOM 764 O O . TYR A 1 99 ? -6.330 13.165 9.507 1.00 95.88 99 TYR A O 1
ATOM 772 N N . ASN A 1 100 ? -5.659 11.284 8.486 1.00 97.81 100 ASN A N 1
ATOM 773 C CA . ASN A 1 100 ? -5.470 11.917 7.188 1.00 97.81 100 ASN A CA 1
ATOM 774 C C . ASN A 1 100 ? -6.400 11.249 6.183 1.00 97.81 100 ASN A C 1
ATOM 776 O O . ASN A 1 100 ? -6.363 10.031 6.006 1.00 97.81 100 ASN A O 1
ATOM 780 N N . LYS A 1 101 ? -7.213 12.053 5.506 1.00 98.00 101 LYS A N 1
ATOM 781 C CA . LYS A 1 101 ? -7.993 11.616 4.358 1.00 98.00 101 LYS A CA 1
ATOM 782 C C . LYS A 1 101 ? -7.203 11.925 3.096 1.00 98.00 101 LYS A C 1
ATOM 784 O O . LYS A 1 101 ? -6.931 13.084 2.786 1.00 98.00 101 LYS A O 1
ATOM 789 N N . ILE A 1 102 ? -6.819 10.877 2.379 1.00 98.50 102 ILE A N 1
ATOM 790 C CA . ILE A 1 102 ? -6.082 10.969 1.120 1.00 98.50 102 ILE A CA 1
ATOM 791 C C . ILE A 1 102 ? -7.091 10.768 -0.001 1.00 98.50 102 ILE A C 1
ATOM 793 O O . ILE A 1 102 ? -7.659 9.686 -0.122 1.00 98.50 102 ILE A O 1
ATOM 797 N N . SER A 1 103 ? -7.320 11.801 -0.804 1.00 98.38 103 SER A N 1
ATOM 798 C CA . SER A 1 103 ? -8.169 11.732 -1.995 1.00 98.38 103 SER A CA 1
ATOM 799 C C . SER A 1 103 ? -7.306 11.573 -3.240 1.00 98.38 103 SER A C 1
ATOM 801 O O . SER A 1 103 ? -6.226 12.160 -3.328 1.00 98.38 103 SER A O 1
ATOM 803 N N . PHE A 1 104 ? -7.783 10.809 -4.216 1.00 98.00 104 PHE A N 1
ATOM 804 C CA . PHE A 1 104 ? -7.049 10.475 -5.434 1.00 98.00 104 PHE A CA 1
ATOM 805 C C . PHE A 1 104 ? -7.678 11.125 -6.665 1.00 98.00 104 PHE A C 1
ATOM 807 O O . PHE A 1 104 ? -8.864 11.451 -6.687 1.00 98.00 104 PHE A O 1
ATOM 814 N N . THR A 1 105 ? -6.881 11.315 -7.716 1.00 96.38 105 THR A N 1
ATOM 815 C CA . THR A 1 105 ? -7.378 11.848 -8.997 1.00 96.38 105 THR A CA 1
ATOM 816 C C . THR A 1 105 ? -8.280 10.853 -9.730 1.00 96.38 105 THR A C 1
ATOM 818 O O . THR A 1 105 ? -9.124 11.258 -10.525 1.00 96.38 105 THR A O 1
ATOM 821 N N . ALA A 1 106 ? -8.144 9.560 -9.427 1.00 93.88 106 ALA A N 1
ATOM 822 C CA . ALA A 1 106 ? -9.001 8.492 -9.914 1.00 93.88 106 ALA A CA 1
ATOM 823 C C . ALA A 1 106 ? -9.369 7.534 -8.775 1.00 93.88 106 ALA A C 1
ATOM 825 O O . ALA A 1 106 ? -8.551 7.252 -7.899 1.00 93.88 106 ALA A O 1
ATOM 826 N N . ALA A 1 107 ? -10.579 6.978 -8.840 1.00 96.75 107 ALA A N 1
ATOM 827 C CA . ALA A 1 107 ? -11.053 5.965 -7.903 1.00 96.75 107 ALA A CA 1
ATOM 828 C C . ALA A 1 107 ? -10.097 4.764 -7.808 1.00 96.75 107 ALA A C 1
ATOM 830 O O . ALA A 1 107 ? -9.500 4.351 -8.805 1.00 96.75 107 ALA A O 1
ATOM 831 N N . THR A 1 108 ? -9.961 4.170 -6.625 1.00 97.38 108 THR A N 1
ATOM 832 C CA . THR A 1 108 ? -9.167 2.947 -6.422 1.00 97.38 108 THR A CA 1
ATOM 833 C C . THR A 1 108 ? -9.797 1.737 -7.130 1.00 97.38 108 THR A C 1
ATOM 835 O O . THR A 1 108 ? -10.918 1.803 -7.627 1.00 97.38 108 THR A O 1
ATOM 838 N N . ALA A 1 109 ? -9.083 0.608 -7.179 1.00 96.75 109 ALA A N 1
ATOM 839 C CA . ALA A 1 109 ? -9.627 -0.671 -7.654 1.00 96.75 109 ALA A CA 1
ATOM 840 C C . ALA A 1 109 ? -10.184 -1.550 -6.509 1.00 96.75 109 ALA A C 1
ATOM 842 O O . ALA A 1 109 ? -10.459 -2.732 -6.714 1.00 96.75 109 ALA A O 1
ATOM 843 N N . LEU A 1 110 ? -10.330 -0.998 -5.296 1.00 98.12 110 LEU A N 1
ATOM 844 C CA . LEU A 1 110 ? -10.767 -1.760 -4.125 1.00 98.12 110 LEU A CA 1
ATOM 845 C C . LEU A 1 110 ? -12.234 -2.164 -4.235 1.00 98.12 110 LEU A C 1
ATOM 847 O O . LEU A 1 110 ? -13.082 -1.385 -4.670 1.00 98.12 110 LEU A O 1
ATOM 851 N N . LYS A 1 111 ? -12.549 -3.370 -3.769 1.00 98.00 111 LYS A N 1
ATOM 852 C CA . LYS A 1 111 ? -13.931 -3.843 -3.654 1.00 98.00 111 LYS A CA 1
ATOM 853 C C . LYS A 1 111 ? -14.438 -3.672 -2.229 1.00 98.00 111 LYS A C 1
ATOM 855 O O . LYS A 1 111 ? -13.679 -3.828 -1.271 1.00 98.00 111 LYS A O 1
ATOM 860 N N . LYS A 1 112 ? -15.744 -3.432 -2.081 1.00 97.62 112 LYS A N 1
ATOM 861 C CA . LYS A 1 112 ? -16.408 -3.512 -0.776 1.00 97.62 112 LYS A CA 1
ATOM 862 C C . LYS A 1 112 ? -16.102 -4.863 -0.119 1.00 97.62 112 LYS A C 1
ATOM 864 O O . LYS A 1 112 ? -16.229 -5.908 -0.751 1.00 97.62 112 LYS A O 1
ATOM 869 N N . GLY A 1 113 ? -15.716 -4.829 1.153 1.00 97.12 113 GLY A N 1
ATOM 870 C CA . GLY A 1 113 ? -15.352 -6.009 1.934 1.00 97.12 113 GLY A CA 1
ATOM 871 C C . GLY A 1 113 ? -13.874 -6.397 1.877 1.00 97.12 113 GLY A C 1
ATOM 872 O O . GLY A 1 113 ? -13.480 -7.254 2.662 1.00 97.12 113 GLY A O 1
ATOM 873 N N . ALA A 1 114 ? -13.048 -5.766 1.031 1.00 97.88 114 ALA A N 1
ATOM 874 C CA . ALA A 1 114 ? -11.599 -5.968 1.075 1.00 97.88 114 ALA A CA 1
ATOM 875 C C . ALA A 1 114 ? -11.059 -5.634 2.477 1.00 97.88 114 ALA A C 1
ATOM 877 O O . ALA A 1 114 ? -11.416 -4.601 3.048 1.00 97.88 114 ALA A O 1
ATOM 878 N N . LEU A 1 115 ? -10.235 -6.517 3.044 1.00 97.75 115 LEU A N 1
ATOM 879 C CA . LEU A 1 115 ? -9.729 -6.375 4.409 1.00 97.75 115 LEU A CA 1
ATOM 880 C C . LEU A 1 115 ? -8.608 -5.340 4.454 1.00 97.75 115 LEU A C 1
ATOM 882 O O . LEU A 1 115 ? -7.633 -5.451 3.716 1.00 97.75 115 LEU A O 1
ATOM 886 N N . LEU A 1 116 ? -8.705 -4.368 5.361 1.00 97.38 116 LEU A N 1
ATOM 887 C CA . LEU A 1 116 ? -7.728 -3.278 5.448 1.00 97.38 116 LEU A CA 1
ATOM 888 C C . LEU A 1 116 ? -6.329 -3.765 5.837 1.00 97.38 116 LEU A C 1
ATOM 890 O O . LEU A 1 116 ? -5.342 -3.218 5.358 1.00 97.38 116 LEU A O 1
ATOM 894 N N . LYS A 1 117 ? -6.235 -4.842 6.630 1.00 95.88 117 LYS A N 1
ATOM 895 C CA . LYS A 1 117 ? -4.956 -5.472 7.008 1.00 95.88 117 LYS A CA 1
ATOM 896 C C . LYS A 1 117 ? -4.158 -6.021 5.815 1.00 95.88 117 LYS A C 1
ATOM 898 O O . LYS A 1 117 ? -2.938 -6.161 5.903 1.00 95.88 117 LYS A O 1
ATOM 903 N N . ASP A 1 118 ? -4.840 -6.328 4.712 1.00 97.62 118 ASP A N 1
ATOM 904 C CA . ASP A 1 118 ? -4.214 -6.841 3.492 1.00 97.62 118 ASP A CA 1
ATOM 905 C C . ASP A 1 118 ? -3.778 -5.703 2.562 1.00 97.62 118 ASP A C 1
ATOM 907 O O . ASP A 1 118 ? -3.071 -5.947 1.580 1.00 97.62 118 ASP A O 1
ATOM 911 N N . LEU A 1 119 ? -4.182 -4.463 2.862 1.00 98.25 119 LEU A N 1
ATOM 912 C CA . LEU A 1 119 ? -3.879 -3.298 2.048 1.00 98.25 119 LEU A CA 1
ATOM 913 C C . LEU A 1 119 ? -2.572 -2.633 2.480 1.00 98.25 119 LEU A C 1
ATOM 915 O O . LEU A 1 119 ? -2.245 -2.527 3.661 1.00 98.25 119 LEU A O 1
ATOM 919 N N . GLN A 1 120 ? -1.825 -2.139 1.500 1.00 97.44 120 GLN A N 1
ATOM 920 C CA . GLN A 1 120 ? -0.644 -1.313 1.709 1.00 97.44 120 GLN A CA 1
ATOM 921 C C . GLN A 1 120 ? -0.681 -0.130 0.759 1.00 97.44 120 GLN A C 1
ATOM 923 O O . GLN A 1 120 ? -0.905 -0.298 -0.437 1.00 97.44 120 GLN A O 1
ATOM 928 N N . LEU A 1 121 ? -0.411 1.058 1.291 1.00 97.94 121 LEU A N 1
ATOM 929 C CA . LEU A 1 121 ? -0.176 2.245 0.488 1.00 97.94 121 LEU A CA 1
ATOM 930 C C . LEU A 1 121 ? 1.325 2.514 0.481 1.00 97.94 121 LEU A C 1
ATOM 932 O O . LEU A 1 121 ? 1.905 2.827 1.521 1.00 97.94 121 LEU A O 1
ATOM 936 N N . LEU A 1 122 ? 1.957 2.320 -0.670 1.00 98.19 122 LEU A N 1
ATOM 937 C CA . LEU A 1 122 ? 3.401 2.407 -0.845 1.00 98.19 122 LEU A CA 1
ATOM 938 C C . LEU A 1 122 ? 3.781 3.699 -1.570 1.00 98.19 122 LEU A C 1
ATOM 940 O O . LEU A 1 122 ? 3.049 4.158 -2.445 1.00 98.19 122 LEU A O 1
ATOM 944 N N . LYS A 1 123 ? 4.942 4.259 -1.235 1.00 97.50 123 LYS A N 1
ATOM 945 C CA . LYS A 1 123 ? 5.535 5.425 -1.897 1.00 97.50 123 LYS A CA 1
ATOM 946 C C . LYS A 1 123 ? 6.903 5.036 -2.468 1.00 97.50 123 LYS A C 1
ATOM 948 O O . LYS A 1 123 ? 7.681 4.408 -1.744 1.00 97.50 123 LYS A O 1
ATOM 953 N N . PRO A 1 124 ? 7.215 5.372 -3.730 1.00 97.69 124 PRO A N 1
ATOM 954 C CA . PRO A 1 124 ? 8.555 5.167 -4.261 1.00 97.69 124 PRO A CA 1
ATOM 955 C C . PRO A 1 124 ? 9.543 6.155 -3.636 1.00 97.69 124 PRO A C 1
ATOM 957 O O . PRO A 1 124 ? 9.183 7.286 -3.307 1.00 97.69 124 PRO A O 1
ATOM 960 N N . THR A 1 125 ? 10.796 5.734 -3.496 1.00 97.06 125 THR A N 1
ATOM 961 C CA . THR A 1 125 ? 11.871 6.558 -2.913 1.00 97.06 125 THR A CA 1
ATOM 962 C C . THR A 1 125 ? 12.981 6.874 -3.906 1.00 97.06 125 THR A C 1
ATOM 964 O O . THR A 1 125 ? 13.732 7.822 -3.695 1.00 97.06 125 THR A O 1
ATOM 967 N N . LEU A 1 126 ? 13.067 6.113 -4.998 1.00 97.81 126 LEU A N 1
ATOM 968 C CA . LEU A 1 126 ? 14.090 6.242 -6.029 1.00 97.81 126 LEU A CA 1
ATOM 969 C C . LEU A 1 126 ? 13.458 6.233 -7.418 1.00 97.81 126 LEU A C 1
ATOM 971 O O . LEU A 1 126 ? 12.347 5.728 -7.606 1.00 97.81 126 LEU A O 1
ATOM 975 N N . GLN A 1 127 ? 14.186 6.775 -8.391 1.00 98.06 127 GLN A N 1
ATOM 976 C CA . GLN A 1 127 ? 13.775 6.801 -9.789 1.00 98.06 127 GLN A CA 1
ATOM 977 C C . GLN A 1 127 ? 14.965 6.618 -10.737 1.00 98.06 127 GLN A C 1
ATOM 979 O O . GLN A 1 127 ? 16.093 6.971 -10.399 1.00 98.06 127 GLN A O 1
ATOM 984 N N . ALA A 1 128 ? 14.697 6.098 -11.932 1.00 98.31 128 ALA A N 1
ATOM 985 C CA . ALA A 1 128 ? 15.641 5.984 -13.040 1.00 98.31 128 ALA A CA 1
ATOM 986 C C . ALA A 1 128 ? 14.926 6.205 -14.377 1.00 98.31 128 ALA A C 1
ATOM 988 O O . ALA A 1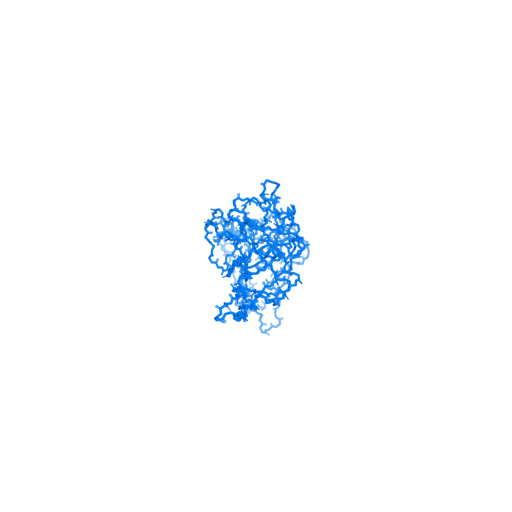 128 ? 13.713 6.025 -14.469 1.00 98.31 128 ALA A O 1
ATOM 989 N N . GLY A 1 129 ? 15.674 6.577 -15.413 1.00 98.19 129 GLY A N 1
ATOM 990 C CA . GLY A 1 129 ? 15.165 6.591 -16.784 1.00 98.19 129 GLY A CA 1
ATOM 991 C C . GLY A 1 129 ? 15.353 5.233 -17.457 1.00 98.19 129 GLY A C 1
ATOM 992 O O . GLY A 1 129 ? 16.024 4.342 -16.926 1.00 98.19 129 GLY A O 1
ATOM 993 N N . LEU A 1 130 ? 14.798 5.083 -18.656 1.00 97.94 130 LEU A N 1
ATOM 994 C CA . LEU A 1 130 ? 15.169 3.977 -19.537 1.00 97.94 130 L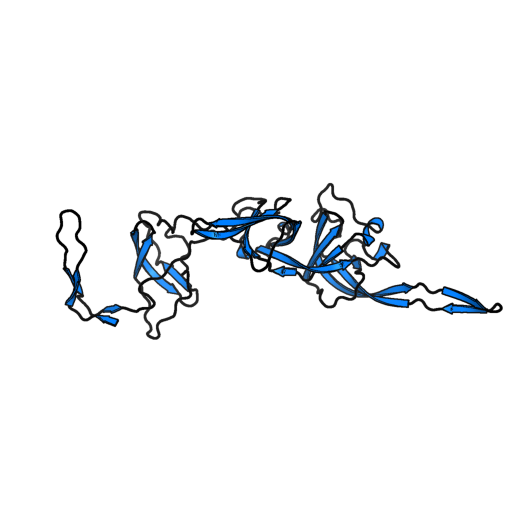EU A CA 1
ATOM 995 C C . LEU A 1 130 ? 16.466 4.287 -20.289 1.00 97.94 130 LEU A C 1
ATOM 997 O O . LEU A 1 130 ? 16.837 5.444 -20.483 1.00 97.94 130 LEU A O 1
ATOM 1001 N N . TRP A 1 131 ? 17.163 3.242 -20.722 1.00 97.25 131 TRP A N 1
ATOM 1002 C CA . TRP A 1 131 ? 18.322 3.371 -21.599 1.00 97.25 131 TRP A CA 1
ATOM 1003 C C . TRP A 1 131 ? 17.909 3.972 -22.955 1.00 97.25 131 TRP A C 1
ATOM 1005 O O . TRP A 1 131 ? 16.940 3.525 -23.563 1.00 97.25 131 TRP A O 1
ATOM 1015 N N . THR A 1 132 ? 18.615 4.985 -23.458 1.00 95.81 132 THR A N 1
ATOM 1016 C CA . THR A 1 132 ? 18.213 5.693 -24.696 1.00 95.81 132 THR A CA 1
ATOM 1017 C C . THR A 1 132 ? 19.320 5.868 -25.727 1.00 95.81 132 THR A C 1
ATOM 1019 O O . THR A 1 132 ? 19.059 6.410 -26.797 1.00 95.81 132 THR A O 1
ATOM 1022 N N . ILE A 1 133 ? 20.542 5.422 -25.429 1.00 91.38 133 ILE A N 1
ATOM 1023 C CA . ILE A 1 133 ? 21.724 5.749 -26.236 1.00 91.38 133 ILE A CA 1
ATOM 1024 C C . ILE A 1 133 ? 21.847 4.823 -27.450 1.00 91.38 133 ILE A C 1
ATOM 1026 O O . ILE A 1 133 ? 21.857 5.272 -28.591 1.00 91.38 133 ILE A O 1
ATOM 1030 N N . SER A 1 134 ? 21.926 3.518 -27.207 1.00 88.50 134 SER A N 1
ATOM 1031 C CA . SER A 1 134 ? 22.004 2.485 -28.244 1.00 88.50 134 SER A CA 1
ATOM 1032 C C . SER A 1 134 ? 20.858 1.501 -28.089 1.00 88.50 134 SER A C 1
ATOM 1034 O O . SER A 1 134 ? 20.387 1.291 -26.974 1.00 88.50 134 SER A O 1
ATOM 1036 N N . GLN A 1 135 ? 20.422 0.885 -29.193 1.00 86.12 135 GLN A N 1
ATOM 1037 C CA . GLN A 1 135 ? 19.368 -0.139 -29.169 1.00 86.12 135 GLN A CA 1
ATOM 1038 C C . GLN A 1 135 ? 18.135 0.316 -28.362 1.00 86.12 135 GLN A C 1
ATOM 1040 O O . GLN A 1 135 ? 17.640 -0.414 -27.508 1.00 86.12 135 GLN A O 1
ATOM 1045 N N . LYS A 1 136 ? 17.660 1.548 -28.593 1.00 88.25 136 LYS A N 1
ATOM 1046 C CA . LYS A 1 136 ? 16.571 2.166 -27.814 1.00 88.25 136 LYS A CA 1
ATOM 1047 C C . LYS A 1 136 ? 15.288 1.316 -27.848 1.00 88.25 136 LYS A C 1
ATOM 1049 O O . LYS A 1 136 ? 14.610 1.215 -26.826 1.00 88.25 136 LYS A O 1
ATOM 1054 N N . ALA A 1 137 ? 15.023 0.618 -28.954 1.00 87.88 137 ALA A N 1
ATOM 1055 C CA . ALA A 1 137 ? 13.965 -0.389 -29.078 1.00 87.88 137 ALA A CA 1
ATOM 1056 C C . ALA A 1 137 ? 14.040 -1.533 -28.042 1.00 87.88 137 ALA A C 1
ATOM 1058 O O . ALA A 1 137 ? 13.014 -2.083 -27.647 1.00 87.88 137 ALA A O 1
ATOM 1059 N N . ASP A 1 138 ? 15.235 -1.895 -27.568 1.00 90.12 138 ASP A N 1
ATOM 1060 C CA . ASP A 1 138 ? 15.425 -2.951 -26.564 1.00 90.12 138 ASP A CA 1
ATOM 1061 C C . ASP A 1 138 ? 15.253 -2.442 -25.125 1.00 90.12 138 ASP A C 1
ATOM 1063 O O . ASP A 1 138 ? 15.285 -3.227 -24.170 1.00 90.12 138 ASP A O 1
ATOM 1067 N N . SER A 1 139 ? 15.095 -1.131 -24.944 1.00 95.00 139 SER A N 1
ATOM 1068 C CA . SER A 1 139 ? 14.904 -0.521 -23.629 1.00 95.00 139 SER A CA 1
ATOM 1069 C C . SER A 1 139 ? 13.482 -0.662 -23.112 1.00 95.00 139 SER A C 1
ATOM 1071 O O . SER A 1 139 ? 13.284 -0.603 -21.899 1.00 95.00 139 SER A O 1
ATOM 1073 N N . ILE A 1 140 ? 12.514 -0.883 -24.003 1.00 95.56 140 ILE A N 1
ATOM 1074 C CA . ILE A 1 140 ? 11.131 -1.206 -23.664 1.00 95.56 140 ILE A CA 1
ATOM 1075 C C . ILE A 1 140 ? 10.571 -2.205 -24.676 1.00 95.56 140 ILE A C 1
ATOM 1077 O O . ILE A 1 140 ? 10.296 -1.889 -25.829 1.00 95.56 140 ILE A O 1
ATOM 1081 N N . LYS A 1 141 ? 10.397 -3.454 -24.247 1.00 93.31 141 LYS A N 1
ATOM 1082 C CA . LYS A 1 141 ? 9.896 -4.517 -25.116 1.00 93.31 141 LYS A CA 1
ATOM 1083 C C . LYS A 1 141 ? 9.040 -5.490 -24.335 1.00 93.31 141 LYS A C 1
ATOM 1085 O O . LYS A 1 141 ? 9.543 -6.341 -23.606 1.00 93.31 141 LYS A O 1
ATOM 1090 N N . ASN A 1 142 ? 7.731 -5.413 -24.551 1.00 94.00 142 ASN A N 1
ATOM 1091 C CA . ASN A 1 142 ? 6.749 -6.266 -23.890 1.00 94.00 142 ASN A CA 1
ATOM 1092 C C . ASN A 1 142 ? 6.882 -6.225 -22.352 1.00 94.00 142 ASN A C 1
ATOM 1094 O O . ASN A 1 142 ? 6.489 -5.241 -21.738 1.00 94.00 142 ASN A O 1
ATOM 1098 N N . THR A 1 143 ? 7.419 -7.276 -21.733 1.00 97.44 143 THR A N 1
ATOM 1099 C CA . THR A 1 143 ? 7.651 -7.388 -20.286 1.00 97.44 143 THR A CA 1
ATOM 1100 C C . THR A 1 143 ? 9.058 -6.961 -19.876 1.00 97.44 143 THR A C 1
ATOM 1102 O O . THR A 1 143 ? 9.368 -6.998 -18.695 1.00 97.44 143 THR A O 1
ATOM 1105 N N . MET A 1 144 ? 9.935 -6.601 -20.810 1.00 97.88 144 MET A N 1
ATOM 1106 C CA . MET A 1 144 ? 11.315 -6.231 -20.513 1.00 97.88 144 MET A CA 1
ATOM 1107 C C . MET A 1 144 ? 11.501 -4.724 -20.590 1.00 97.88 144 MET A C 1
ATOM 1109 O O . MET A 1 144 ? 11.070 -4.088 -21.554 1.00 97.88 144 MET A O 1
ATOM 1113 N N . ILE A 1 145 ? 12.191 -4.171 -19.598 1.00 98.19 145 ILE A N 1
ATOM 1114 C CA . ILE A 1 145 ? 12.676 -2.792 -19.621 1.00 98.19 145 ILE A CA 1
ATOM 1115 C C . ILE A 1 145 ? 14.153 -2.749 -19.234 1.00 98.19 145 ILE A C 1
ATOM 1117 O O . ILE A 1 145 ? 14.599 -3.534 -18.400 1.00 98.19 145 ILE A O 1
ATOM 1121 N N . THR A 1 146 ? 14.91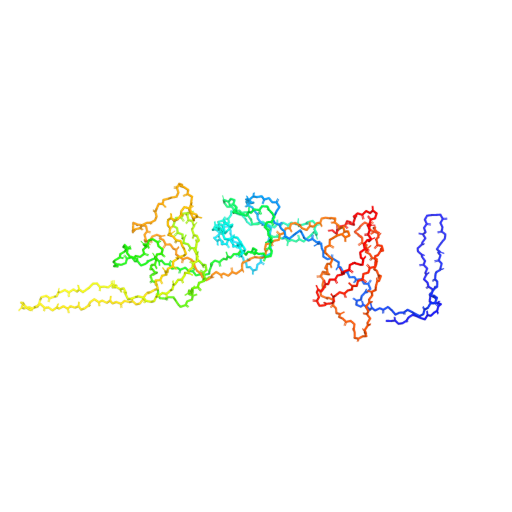4 -1.832 -19.825 1.00 98.25 146 THR A N 1
ATOM 1122 C CA . THR A 1 146 ? 16.331 -1.618 -19.490 1.00 98.25 146 THR A CA 1
ATOM 1123 C C . THR A 1 146 ? 16.500 -0.216 -18.913 1.00 98.25 146 THR A C 1
ATOM 1125 O O . THR A 1 146 ? 16.200 0.769 -19.587 1.00 98.25 146 THR A O 1
ATOM 1128 N N . LEU A 1 147 ? 16.966 -0.123 -17.668 1.00 98.38 147 LEU A N 1
ATOM 1129 C CA . LEU A 1 147 ? 17.228 1.143 -16.986 1.00 98.38 147 LEU A CA 1
ATOM 1130 C C . LEU A 1 147 ? 18.517 1.785 -17.506 1.00 98.38 147 LEU A C 1
ATOM 1132 O O . LEU A 1 147 ? 19.408 1.101 -17.999 1.00 98.38 147 LEU A O 1
ATOM 1136 N N . ASN A 1 148 ? 18.650 3.099 -17.348 1.00 97.38 148 ASN A N 1
ATOM 1137 C CA . ASN A 1 148 ? 19.887 3.821 -17.663 1.00 97.38 148 ASN A CA 1
ATOM 1138 C C . ASN A 1 148 ? 20.944 3.782 -16.544 1.00 97.38 148 ASN A C 1
ATOM 1140 O O . ASN A 1 148 ? 21.933 4.509 -16.607 1.00 97.38 148 ASN A O 1
ATOM 1144 N N . ILE A 1 149 ? 20.726 2.960 -15.519 1.00 97.25 149 ILE A N 1
ATOM 1145 C CA . ILE A 1 149 ? 21.611 2.796 -14.367 1.00 97.25 149 ILE A CA 1
ATOM 1146 C C . ILE A 1 149 ? 21.833 1.316 -14.074 1.00 97.25 149 ILE A C 1
ATOM 1148 O O . ILE A 1 149 ? 20.994 0.473 -14.404 1.00 97.25 149 ILE A O 1
ATOM 1152 N N . LEU A 1 150 ? 22.924 1.020 -13.373 1.00 97.62 150 LEU A N 1
ATOM 1153 C CA . LEU A 1 150 ? 23.082 -0.220 -12.627 1.00 97.62 150 LEU A CA 1
ATOM 1154 C C . LEU A 1 150 ? 22.494 -0.030 -11.220 1.00 97.62 150 LEU A C 1
ATOM 1156 O O . LEU A 1 150 ? 22.965 0.808 -10.453 1.00 97.62 150 LEU A O 1
ATOM 1160 N N . SER A 1 151 ? 21.455 -0.788 -10.879 1.00 96.50 151 SER A N 1
ATOM 1161 C CA . SER A 1 151 ? 20.779 -0.746 -9.582 1.00 96.50 151 SER A CA 1
ATOM 1162 C C . SER A 1 151 ? 20.776 -2.117 -8.916 1.00 96.50 151 SER A C 1
ATOM 1164 O O . SER A 1 151 ? 20.164 -3.061 -9.410 1.00 96.50 151 SER A O 1
ATOM 1166 N N . GLN A 1 152 ? 21.404 -2.196 -7.743 1.00 94.62 152 GLN A N 1
ATOM 1167 C CA . GLN A 1 152 ? 21.379 -3.376 -6.869 1.00 94.62 152 GLN A CA 1
ATOM 1168 C C . GLN A 1 152 ? 20.196 -3.361 -5.885 1.00 94.62 152 GLN A C 1
ATOM 1170 O O . GLN A 1 152 ? 19.993 -4.305 -5.128 1.00 94.62 152 GLN A O 1
ATOM 1175 N N . GLN A 1 153 ? 19.412 -2.278 -5.866 1.00 95.56 153 GLN A N 1
ATOM 1176 C CA . GLN A 1 153 ? 18.300 -2.115 -4.925 1.00 95.56 153 GLN A CA 1
ATOM 1177 C C . GLN A 1 153 ? 16.993 -2.741 -5.425 1.00 95.56 153 GLN A C 1
ATOM 1179 O O . GLN A 1 153 ? 16.041 -2.869 -4.657 1.00 95.56 153 GLN A O 1
ATOM 1184 N N . ILE A 1 154 ? 16.925 -3.107 -6.707 1.00 97.94 154 ILE A N 1
ATOM 1185 C CA . ILE A 1 154 ? 15.742 -3.720 -7.309 1.00 97.94 154 ILE A CA 1
ATOM 1186 C C . ILE A 1 154 ? 15.942 -5.228 -7.322 1.00 97.94 154 ILE A C 1
ATOM 1188 O O . ILE A 1 154 ? 16.883 -5.726 -7.929 1.00 97.94 154 ILE A O 1
ATOM 1192 N N . ASN A 1 155 ? 15.024 -5.950 -6.686 1.00 97.94 155 ASN A N 1
ATOM 1193 C CA . ASN A 1 155 ? 15.037 -7.406 -6.634 1.00 97.94 155 ASN A CA 1
ATOM 1194 C C . ASN A 1 155 ? 13.780 -8.000 -7.274 1.00 97.94 155 ASN A C 1
ATOM 1196 O O . ASN A 1 155 ? 12.731 -7.350 -7.356 1.00 97.94 155 ASN A O 1
ATOM 1200 N N . SER A 1 156 ? 13.859 -9.273 -7.673 1.00 98.06 156 SER A N 1
ATOM 1201 C CA . SER A 1 156 ? 12.657 -10.033 -8.026 1.00 98.06 156 SER A CA 1
ATOM 1202 C C . SER A 1 156 ? 11.663 -10.022 -6.859 1.00 98.06 156 SER A C 1
ATOM 1204 O O . SER A 1 156 ? 12.028 -10.049 -5.684 1.00 98.06 156 SER A O 1
ATOM 1206 N N . GLY A 1 157 ? 10.381 -9.909 -7.184 1.00 97.50 157 GLY A N 1
ATOM 1207 C CA . GLY A 1 157 ? 9.292 -9.758 -6.232 1.00 97.50 157 GLY A CA 1
ATOM 1208 C C . GLY A 1 157 ? 8.990 -8.315 -5.824 1.00 97.50 157 GLY A C 1
ATOM 1209 O O . GLY A 1 157 ? 7.916 -8.080 -5.267 1.00 97.50 157 GLY A O 1
ATOM 1210 N N . ASN A 1 158 ? 9.876 -7.353 -6.104 1.00 98.00 158 ASN A N 1
ATOM 1211 C CA . ASN A 1 158 ? 9.631 -5.942 -5.803 1.00 98.00 158 ASN A CA 1
ATOM 1212 C C . ASN A 1 158 ? 8.568 -5.347 -6.730 1.00 98.00 158 ASN A C 1
ATOM 1214 O O . ASN A 1 158 ? 8.414 -5.759 -7.879 1.00 98.00 158 ASN A O 1
ATOM 1218 N N . TYR A 1 159 ? 7.853 -4.342 -6.228 1.00 98.31 159 TYR A N 1
ATOM 1219 C CA . TYR A 1 159 ? 6.959 -3.535 -7.045 1.00 98.31 159 TYR A CA 1
ATOM 1220 C C . TYR A 1 159 ? 7.670 -2.287 -7.560 1.00 98.31 159 TYR A C 1
ATOM 1222 O O . TYR A 1 159 ? 8.454 -1.669 -6.837 1.00 98.31 159 TYR A O 1
ATOM 1230 N N . ILE A 1 160 ? 7.336 -1.894 -8.783 1.00 98.50 160 ILE A N 1
ATOM 1231 C CA . ILE A 1 160 ? 7.767 -0.643 -9.403 1.00 98.50 160 ILE A CA 1
ATOM 1232 C C . ILE A 1 160 ? 6.560 0.111 -9.963 1.00 98.50 160 ILE A C 1
ATOM 1234 O O . ILE A 1 160 ? 5.511 -0.475 -10.250 1.00 98.50 160 ILE A O 1
ATOM 1238 N N . LEU A 1 161 ? 6.726 1.418 -10.130 1.00 98.19 161 LEU A N 1
ATOM 1239 C CA . LEU A 1 161 ? 5.820 2.274 -10.885 1.00 98.19 161 LEU A CA 1
ATOM 1240 C C . LEU A 1 161 ? 6.568 2.778 -12.115 1.00 98.19 161 LEU A C 1
ATOM 1242 O O . LEU A 1 161 ? 7.706 3.211 -12.011 1.00 98.19 161 LEU A O 1
ATOM 1246 N N . ILE A 1 162 ? 5.935 2.736 -13.275 1.00 97.81 162 ILE A N 1
ATOM 1247 C CA . ILE A 1 162 ? 6.449 3.338 -14.499 1.00 97.81 162 ILE A CA 1
ATOM 1248 C C . ILE A 1 162 ? 5.526 4.500 -14.833 1.00 97.81 162 ILE A C 1
ATOM 1250 O O . ILE A 1 162 ? 4.302 4.335 -14.862 1.00 97.81 162 ILE A O 1
ATOM 1254 N N . ALA A 1 163 ? 6.112 5.669 -15.043 1.00 96.88 163 ALA A N 1
ATOM 1255 C CA . ALA A 1 163 ? 5.408 6.885 -15.390 1.00 96.88 163 ALA A CA 1
ATOM 1256 C C . ALA A 1 163 ? 5.799 7.343 -16.792 1.00 96.88 163 ALA A C 1
ATOM 1258 O O . ALA A 1 163 ? 6.976 7.349 -17.150 1.00 96.88 163 ALA A O 1
ATOM 1259 N N . PHE A 1 164 ? 4.801 7.783 -17.546 1.00 95.62 164 PHE A N 1
ATOM 1260 C CA . PHE A 1 164 ? 4.978 8.523 -18.786 1.00 95.62 164 PHE A CA 1
ATOM 1261 C C . PHE A 1 164 ? 3.937 9.634 -18.815 1.00 95.62 164 PHE A C 1
ATOM 1263 O O . PHE A 1 164 ? 2.728 9.374 -18.789 1.00 95.62 164 PHE A O 1
ATOM 1270 N N . ARG A 1 165 ? 4.396 10.887 -18.835 1.00 91.12 165 ARG A N 1
ATOM 1271 C CA . ARG A 1 165 ? 3.529 12.065 -18.696 1.00 91.12 165 ARG A CA 1
ATOM 1272 C C . ARG A 1 165 ? 2.661 11.936 -17.430 1.00 91.12 165 ARG A C 1
ATOM 1274 O O . ARG A 1 165 ? 3.196 11.799 -16.338 1.00 91.12 165 ARG A O 1
ATOM 1281 N N . LYS A 1 166 ? 1.330 11.958 -17.559 1.00 88.75 166 LYS A N 1
ATOM 1282 C CA . LYS A 1 166 ? 0.373 11.802 -16.442 1.00 88.75 166 LYS A CA 1
ATOM 1283 C C . LYS A 1 166 ? -0.195 10.380 -16.314 1.00 88.75 166 LYS A C 1
ATOM 1285 O O . LYS A 1 166 ? -1.217 10.185 -15.663 1.00 88.75 166 LYS A O 1
ATOM 1290 N N . GLN A 1 167 ? 0.413 9.400 -16.981 1.00 93.50 167 GLN A N 1
ATOM 1291 C CA . GLN A 1 167 ? 0.004 7.999 -16.913 1.00 93.50 167 GLN A CA 1
ATOM 1292 C C . GLN A 1 167 ? 0.951 7.223 -16.008 1.00 93.50 167 GLN A C 1
ATOM 1294 O O . GLN A 1 167 ? 2.171 7.333 -16.127 1.00 93.50 167 GLN A O 1
ATOM 1299 N N . TYR A 1 168 ? 0.371 6.385 -15.153 1.00 94.62 168 TYR A N 1
ATOM 1300 C CA . TYR A 1 168 ? 1.104 5.593 -14.174 1.00 94.62 168 TYR A CA 1
ATOM 1301 C C . TYR A 1 168 ? 0.672 4.139 -14.271 1.00 94.62 168 TYR A C 1
ATOM 1303 O O . TYR A 1 168 ? -0.517 3.825 -14.194 1.00 94.62 168 TYR A O 1
ATOM 1311 N N . ARG A 1 169 ? 1.645 3.245 -14.419 1.00 96.19 169 ARG A N 1
ATOM 1312 C CA . ARG A 1 169 ? 1.422 1.801 -14.495 1.00 96.19 169 ARG A CA 1
ATOM 1313 C C . ARG A 1 169 ? 2.286 1.119 -13.452 1.00 96.19 169 ARG A C 1
ATOM 1315 O O . ARG A 1 169 ? 3.428 1.513 -13.239 1.00 96.19 169 ARG A O 1
ATOM 1322 N N . TRP A 1 170 ? 1.741 0.118 -12.777 1.00 97.19 170 TRP A N 1
ATOM 1323 C CA . TRP A 1 170 ? 2.466 -0.621 -11.750 1.00 97.19 170 TRP A CA 1
ATOM 1324 C C . TRP A 1 170 ? 2.820 -2.016 -12.245 1.00 97.19 170 TRP A C 1
ATOM 1326 O O . TRP A 1 170 ? 2.057 -2.623 -12.998 1.00 97.19 170 TRP A O 1
ATOM 1336 N N . PHE A 1 171 ? 3.956 -2.530 -11.786 1.00 98.19 171 PHE A N 1
ATOM 1337 C CA . PHE A 1 171 ? 4.432 -3.860 -12.151 1.00 98.19 171 PHE A CA 1
ATOM 1338 C C . PHE A 1 171 ? 5.102 -4.532 -10.968 1.00 98.19 171 PHE A C 1
ATOM 1340 O O . PHE A 1 171 ? 5.652 -3.865 -10.088 1.00 98.19 171 PHE A O 1
ATOM 1347 N N . LYS A 1 172 ? 5.063 -5.860 -10.963 1.00 98.06 172 LYS A N 1
ATOM 1348 C CA . LYS A 1 172 ? 5.914 -6.677 -10.106 1.00 98.06 172 LYS A CA 1
ATOM 1349 C C . LYS A 1 172 ? 7.096 -7.159 -10.938 1.00 98.06 172 LYS A C 1
ATOM 1351 O O . LYS A 1 172 ? 6.915 -7.714 -12.015 1.00 98.06 172 LYS A O 1
ATOM 1356 N N . VAL A 1 173 ? 8.304 -6.951 -10.437 1.00 98.56 173 VAL A N 1
ATOM 1357 C CA . VAL A 1 173 ? 9.526 -7.444 -11.071 1.00 98.56 173 VAL A CA 1
ATOM 1358 C C . VAL A 1 173 ? 9.594 -8.958 -10.877 1.00 98.56 173 VAL A C 1
ATOM 1360 O O . VAL A 1 173 ? 9.467 -9.444 -9.755 1.00 98.56 173 VAL A O 1
ATOM 1363 N N . THR A 1 174 ? 9.772 -9.711 -11.957 1.00 98.62 174 THR A N 1
ATOM 1364 C CA . THR A 1 174 ? 9.884 -11.179 -11.949 1.00 98.62 174 THR A CA 1
ATOM 1365 C C . THR A 1 174 ? 11.329 -11.642 -12.091 1.00 98.62 174 THR A C 1
ATOM 1367 O O . THR A 1 174 ? 11.699 -12.655 -11.498 1.00 98.62 174 THR A O 1
ATOM 1370 N N . ALA A 1 175 ? 12.169 -10.876 -12.787 1.00 98.44 175 ALA A N 1
ATOM 1371 C CA . ALA A 1 175 ? 13.599 -11.133 -12.912 1.00 98.44 175 ALA A CA 1
ATOM 1372 C C . ALA A 1 175 ? 14.388 -9.823 -13.025 1.00 98.44 175 ALA A C 1
ATOM 1374 O O . ALA A 1 175 ? 13.866 -8.813 -13.501 1.00 98.44 175 ALA A O 1
ATOM 1375 N N . VAL A 1 176 ? 15.649 -9.861 -12.599 1.00 98.50 176 VAL A N 1
ATOM 1376 C CA . VAL A 1 176 ? 16.607 -8.752 -12.686 1.00 98.50 176 VAL A CA 1
ATOM 1377 C C . VAL A 1 176 ? 17.896 -9.306 -13.279 1.00 98.50 176 VAL A C 1
ATOM 1379 O O . VAL A 1 176 ? 18.355 -10.360 -12.844 1.00 98.50 176 VAL A O 1
ATOM 1382 N N . ALA A 1 177 ? 18.462 -8.615 -14.263 1.00 98.12 177 ALA A N 1
ATOM 1383 C CA . ALA A 1 177 ? 19.730 -8.972 -14.883 1.00 98.12 177 ALA A CA 1
ATOM 1384 C C . ALA A 1 177 ? 20.619 -7.736 -15.045 1.00 98.12 177 ALA A C 1
ATOM 1386 O O . ALA A 1 177 ? 20.130 -6.628 -15.270 1.00 98.12 177 ALA A O 1
ATOM 1387 N N . GLU A 1 178 ? 21.928 -7.940 -14.958 1.00 97.94 178 GLU A N 1
ATOM 1388 C CA . GLU A 1 178 ? 22.919 -6.970 -15.414 1.00 97.94 178 GLU A CA 1
ATOM 1389 C C . GLU A 1 178 ? 23.235 -7.260 -16.882 1.00 97.94 178 GLU A C 1
ATOM 1391 O O . GLU A 1 178 ? 23.534 -8.398 -17.247 1.00 97.94 178 GLU A O 1
ATOM 1396 N N . VAL A 1 179 ? 23.130 -6.243 -17.735 1.00 97.06 179 VAL A N 1
ATOM 1397 C CA . VAL A 1 179 ? 23.417 -6.357 -19.168 1.00 97.06 179 VAL A CA 1
ATOM 1398 C C . VAL A 1 179 ? 24.379 -5.257 -19.593 1.00 97.06 179 VAL A C 1
ATOM 1400 O O . VAL A 1 179 ? 24.259 -4.112 -19.160 1.00 97.06 179 VAL A O 1
ATOM 1403 N N . MET A 1 180 ? 25.326 -5.590 -20.465 1.00 96.25 180 MET A N 1
ATOM 1404 C CA . MET A 1 180 ? 26.244 -4.608 -21.042 1.00 96.25 180 MET A CA 1
ATOM 1405 C C . MET A 1 180 ? 25.557 -3.881 -22.199 1.00 96.25 180 MET A C 1
ATOM 1407 O O . MET A 1 180 ? 25.037 -4.518 -23.117 1.00 96.25 180 MET A O 1
ATOM 1411 N N . ARG A 1 181 ? 25.559 -2.545 -22.179 1.00 95.62 181 ARG A N 1
ATOM 1412 C CA . ARG A 1 181 ? 25.028 -1.708 -23.265 1.00 95.62 181 ARG A CA 1
ATOM 1413 C C . ARG A 1 181 ? 26.093 -0.773 -23.812 1.00 95.62 181 ARG A C 1
ATOM 1415 O O . ARG A 1 181 ? 26.889 -0.211 -23.066 1.00 95.62 181 ARG A O 1
ATOM 1422 N N . THR A 1 182 ? 26.092 -0.586 -25.128 1.00 94.38 182 THR A N 1
ATOM 1423 C CA . THR A 1 182 ? 27.057 0.271 -25.827 1.00 94.38 182 THR A CA 1
ATOM 1424 C C . THR A 1 182 ? 26.709 1.744 -25.620 1.00 94.38 182 THR A C 1
ATOM 1426 O O . THR A 1 182 ? 25.726 2.224 -26.175 1.00 94.38 182 THR A O 1
ATOM 1429 N N . SER A 1 183 ? 27.498 2.475 -24.840 1.00 92.62 183 SER A N 1
ATOM 1430 C CA . SER A 1 183 ? 27.337 3.923 -24.642 1.00 92.62 183 SER A CA 1
ATOM 1431 C C . SER A 1 183 ? 27.946 4.725 -25.799 1.00 92.62 183 SER A C 1
ATOM 1433 O O . SER A 1 183 ? 27.398 5.731 -26.236 1.00 92.62 183 SER A O 1
ATOM 1435 N N . ILE A 1 184 ? 29.068 4.251 -26.346 1.00 91.44 184 ILE A N 1
ATOM 1436 C CA . ILE A 1 184 ? 29.733 4.859 -27.505 1.00 91.44 184 ILE A CA 1
ATOM 1437 C C . ILE A 1 184 ? 29.997 3.745 -28.510 1.00 91.44 184 ILE A C 1
ATOM 1439 O O . ILE A 1 184 ? 30.618 2.741 -28.161 1.00 91.44 184 ILE A O 1
ATOM 1443 N N . ALA A 1 185 ? 29.490 3.895 -29.734 1.00 89.81 185 ALA A N 1
ATOM 1444 C CA . ALA A 1 185 ? 29.697 2.918 -30.797 1.00 89.81 185 ALA A CA 1
ATOM 1445 C C . ALA A 1 185 ? 31.183 2.811 -31.170 1.00 89.81 185 ALA A C 1
ATOM 1447 O O . ALA A 1 185 ? 31.946 3.765 -31.013 1.00 89.81 185 ALA A O 1
ATOM 1448 N N . SER A 1 186 ? 31.593 1.646 -31.672 1.00 90.75 186 SER A N 1
ATOM 1449 C CA . SER A 1 186 ? 32.919 1.502 -32.269 1.00 90.75 186 SER A CA 1
ATOM 1450 C C . SER A 1 186 ? 33.046 2.430 -33.471 1.00 90.75 186 SER A C 1
ATOM 1452 O O . SER A 1 186 ? 32.130 2.495 -34.290 1.00 90.75 186 SER A O 1
ATOM 1454 N N . ASN A 1 187 ? 34.189 3.096 -33.595 1.00 91.81 187 ASN A N 1
ATOM 1455 C CA . ASN A 1 187 ? 34.481 3.981 -34.715 1.00 91.81 187 ASN A CA 1
ATOM 1456 C C . ASN A 1 187 ? 35.699 3.471 -35.473 1.00 91.81 187 ASN A C 1
ATOM 1458 O O . ASN A 1 187 ? 36.671 3.019 -34.871 1.00 91.81 187 ASN A O 1
ATOM 1462 N N . GLU A 1 188 ? 35.665 3.585 -36.792 1.00 93.88 188 GLU A N 1
ATOM 1463 C CA . GLU A 1 188 ? 36.829 3.333 -37.631 1.00 93.88 188 GLU A CA 1
ATOM 1464 C C . GLU A 1 188 ? 37.546 4.650 -37.929 1.00 93.88 188 GLU A C 1
ATOM 1466 O O . GLU A 1 188 ? 36.927 5.655 -38.278 1.00 93.88 188 GLU A O 1
ATOM 1471 N N . MET A 1 189 ? 38.868 4.647 -37.792 1.00 93.00 189 MET A N 1
ATOM 1472 C CA . MET A 1 189 ? 39.732 5.772 -38.114 1.00 93.00 189 MET A CA 1
ATOM 1473 C C . MET A 1 189 ? 40.726 5.350 -39.188 1.00 93.00 189 MET A C 1
ATOM 1475 O O . MET A 1 189 ? 41.413 4.340 -39.048 1.00 93.00 189 MET A O 1
ATOM 1479 N N . LYS A 1 190 ? 40.831 6.140 -40.258 1.00 93.19 190 LYS A N 1
ATOM 1480 C CA . LYS A 1 190 ? 41.796 5.895 -41.331 1.00 93.19 190 LYS A CA 1
ATOM 1481 C C . LYS A 1 190 ? 43.013 6.804 -41.166 1.00 93.19 190 LYS A C 1
ATOM 1483 O O . LYS A 1 190 ? 42.881 8.018 -41.282 1.00 93.19 190 LYS A O 1
ATOM 1488 N N . ILE A 1 191 ? 44.194 6.224 -40.938 1.00 91.88 191 ILE A N 1
ATOM 1489 C CA . ILE A 1 191 ? 45.474 6.950 -40.854 1.00 91.88 191 ILE A CA 1
ATOM 1490 C C . ILE A 1 191 ? 46.409 6.379 -41.921 1.00 91.88 191 ILE A C 1
ATOM 1492 O O . ILE A 1 191 ? 46.725 5.191 -41.902 1.00 91.88 191 ILE A O 1
ATOM 1496 N N . ASN A 1 192 ? 46.843 7.218 -42.867 1.00 91.56 192 ASN A N 1
ATOM 1497 C CA . ASN A 1 192 ? 47.776 6.844 -43.942 1.00 91.56 192 ASN A CA 1
ATOM 1498 C C . ASN A 1 192 ? 47.355 5.599 -44.748 1.00 91.56 192 ASN A C 1
ATOM 1500 O O . ASN A 1 192 ? 48.190 4.795 -45.146 1.00 91.56 192 ASN A O 1
ATOM 1504 N N . GLY A 1 193 ? 46.051 5.415 -44.976 1.00 90.19 193 GLY A N 1
ATOM 1505 C CA . GLY A 1 193 ? 45.524 4.273 -45.733 1.00 90.19 193 GLY A CA 1
ATOM 1506 C C . GLY A 1 193 ? 45.139 3.057 -44.886 1.00 90.19 193 GLY A C 1
ATOM 1507 O O . GLY A 1 193 ? 44.312 2.273 -45.344 1.00 90.19 193 GLY A O 1
ATOM 1508 N N . ASN A 1 194 ? 45.636 2.950 -43.651 1.00 92.88 194 ASN A N 1
ATOM 1509 C CA . ASN A 1 194 ? 45.303 1.869 -42.722 1.00 92.88 194 ASN A CA 1
ATOM 1510 C C . ASN A 1 194 ? 44.025 2.187 -41.939 1.00 92.88 194 ASN A C 1
ATOM 1512 O O . ASN A 1 194 ? 43.828 3.331 -41.524 1.00 92.88 194 ASN A O 1
ATOM 1516 N N . ILE A 1 195 ? 43.175 1.179 -41.729 1.00 93.62 195 ILE A N 1
ATOM 1517 C CA . ILE A 1 195 ? 41.940 1.278 -40.941 1.00 93.62 195 ILE A CA 1
ATOM 1518 C C . ILE A 1 195 ? 42.228 0.788 -39.520 1.00 93.62 195 ILE A C 1
ATOM 1520 O O . ILE A 1 195 ? 42.689 -0.335 -39.329 1.00 93.62 195 ILE A O 1
ATOM 1524 N N . PHE A 1 196 ? 41.944 1.632 -38.532 1.00 93.75 196 PHE A N 1
ATOM 1525 C CA . PHE A 1 196 ? 42.029 1.323 -37.110 1.00 93.75 196 PHE A CA 1
ATOM 1526 C C . PHE A 1 196 ? 40.624 1.336 -36.511 1.00 93.75 196 PHE A C 1
ATOM 1528 O O . PHE A 1 196 ? 39.930 2.348 -36.592 1.00 93.75 196 PHE A O 1
ATOM 1535 N N . THR A 1 197 ? 40.206 0.240 -35.884 1.00 94.00 197 THR A N 1
ATOM 1536 C CA . THR A 1 197 ? 38.923 0.172 -35.175 1.00 94.00 197 THR A CA 1
ATOM 1537 C C . THR A 1 197 ? 39.129 0.554 -33.715 1.00 94.00 197 THR A C 1
ATOM 1539 O O . THR A 1 197 ? 39.808 -0.145 -32.964 1.00 94.00 197 THR A O 1
ATOM 1542 N N . ILE A 1 198 ? 38.520 1.659 -33.298 1.00 92.19 198 ILE A N 1
ATOM 1543 C CA . ILE A 1 198 ? 38.403 2.039 -31.893 1.00 92.19 198 ILE A CA 1
ATOM 1544 C C . ILE A 1 198 ? 37.219 1.250 -31.318 1.00 92.19 198 ILE A C 1
ATOM 1546 O O . ILE A 1 198 ? 36.096 1.416 -31.813 1.00 92.19 198 ILE A O 1
ATOM 1550 N N . PRO A 1 199 ? 37.428 0.379 -30.312 1.00 91.81 199 PRO A N 1
ATOM 1551 C CA . PRO A 1 199 ? 36.340 -0.392 -29.731 1.00 91.81 199 PRO A CA 1
ATOM 1552 C C . PRO A 1 199 ? 35.321 0.541 -29.076 1.00 91.81 199 PRO A C 1
ATOM 1554 O O . PRO A 1 199 ? 35.672 1.567 -28.491 1.00 91.81 199 PRO A O 1
ATOM 1557 N N . GLY A 1 200 ? 34.046 0.174 -29.177 1.00 92.25 200 GLY A N 1
ATOM 1558 C CA . GLY A 1 200 ? 32.984 0.897 -28.489 1.00 92.25 200 GLY A CA 1
ATOM 1559 C C . GLY A 1 200 ? 33.112 0.774 -26.969 1.00 92.25 200 GLY A C 1
ATOM 1560 O O . GLY A 1 200 ? 33.660 -0.201 -26.454 1.00 92.25 200 GLY A O 1
ATOM 1561 N N . ILE A 1 201 ? 32.568 1.749 -26.245 1.00 94.50 201 ILE A N 1
ATOM 1562 C CA . ILE A 1 201 ? 32.505 1.715 -24.781 1.00 94.50 201 ILE A CA 1
ATOM 1563 C C . ILE A 1 201 ? 31.185 1.075 -24.371 1.00 94.50 201 ILE A C 1
ATOM 1565 O O . ILE A 1 201 ? 30.115 1.531 -24.782 1.00 94.50 201 ILE A O 1
ATOM 1569 N N . GLN A 1 202 ? 31.264 0.047 -23.530 1.00 96.06 202 GLN A N 1
ATOM 1570 C CA . GLN A 1 202 ? 30.105 -0.592 -22.921 1.00 96.06 202 GLN A CA 1
ATOM 1571 C C . GLN A 1 202 ? 30.023 -0.259 -21.434 1.00 96.06 202 GLN A C 1
ATOM 1573 O O . GLN A 1 202 ? 31.043 -0.148 -20.758 1.00 96.06 202 GLN A O 1
ATOM 1578 N N . VAL A 1 203 ? 28.801 -0.117 -20.933 1.00 96.94 203 VAL A N 1
ATOM 1579 C CA . VAL A 1 203 ? 28.513 0.104 -19.514 1.00 96.94 203 VAL A CA 1
ATOM 1580 C C . VAL A 1 203 ? 27.493 -0.928 -19.029 1.00 96.94 203 VAL A C 1
ATOM 1582 O O . VAL A 1 203 ? 26.572 -1.263 -19.783 1.00 96.94 203 VAL A O 1
ATOM 1585 N N . PRO A 1 204 ? 27.638 -1.451 -17.801 1.00 97.81 204 PRO A N 1
ATOM 1586 C CA . PRO A 1 204 ? 26.637 -2.326 -17.215 1.00 97.81 204 PRO A CA 1
ATOM 1587 C C . PRO A 1 204 ? 25.397 -1.520 -16.828 1.00 97.81 204 PRO A C 1
ATOM 1589 O O . PRO A 1 204 ? 25.492 -0.430 -16.259 1.00 97.81 204 PRO A O 1
ATOM 1592 N N . VAL A 1 205 ? 24.223 -2.069 -17.121 1.00 97.81 205 VAL A N 1
ATOM 1593 C CA . VAL A 1 205 ? 22.929 -1.502 -16.733 1.00 97.81 205 VAL A CA 1
ATOM 1594 C C . VAL A 1 205 ? 21.976 -2.590 -16.256 1.00 97.81 205 VAL A C 1
ATOM 1596 O O . VAL A 1 205 ? 22.154 -3.774 -16.544 1.00 97.81 205 VAL A O 1
ATOM 1599 N N . THR A 1 206 ? 20.930 -2.191 -15.541 1.00 98.50 206 THR A N 1
ATOM 1600 C CA . THR A 1 206 ? 19.908 -3.111 -15.044 1.00 98.50 206 THR A CA 1
ATOM 1601 C C . THR A 1 206 ? 18.809 -3.339 -16.076 1.00 98.50 206 THR A C 1
ATOM 1603 O O . THR A 1 206 ? 18.118 -2.407 -16.485 1.00 98.50 206 THR A O 1
ATOM 1606 N N . GLN A 1 207 ? 18.577 -4.599 -16.430 1.00 98.31 207 GLN A N 1
ATOM 1607 C CA . GLN A 1 207 ? 17.392 -5.052 -17.146 1.00 98.31 207 GLN A CA 1
ATOM 1608 C C . GLN A 1 207 ? 16.405 -5.698 -16.171 1.00 98.31 207 GLN A C 1
ATOM 1610 O O . GLN A 1 207 ? 16.775 -6.522 -15.335 1.00 98.31 207 GLN A O 1
ATOM 1615 N N . LEU A 1 208 ? 15.133 -5.328 -16.290 1.00 98.69 208 LEU A N 1
ATOM 1616 C CA . LEU A 1 208 ? 14.038 -5.867 -15.495 1.00 98.69 208 LEU A CA 1
ATOM 1617 C C . LEU A 1 208 ? 13.093 -6.652 -16.397 1.00 98.69 208 LEU A C 1
ATOM 1619 O O . LEU A 1 208 ? 12.717 -6.179 -17.468 1.00 98.69 208 LEU A O 1
ATOM 1623 N N . THR A 1 209 ? 12.664 -7.819 -15.924 1.00 98.62 209 THR A N 1
ATOM 1624 C CA . THR A 1 209 ? 11.493 -8.521 -16.459 1.00 98.62 209 THR A CA 1
ATOM 1625 C C . THR A 1 209 ? 10.309 -8.266 -15.534 1.00 98.62 209 THR A C 1
ATOM 1627 O O . THR A 1 209 ? 10.433 -8.362 -14.313 1.00 98.62 209 THR A O 1
ATOM 1630 N N . LEU A 1 210 ? 9.169 -7.913 -16.113 1.00 98.62 210 LEU A N 1
ATOM 1631 C CA . LEU A 1 210 ? 7.930 -7.551 -15.436 1.00 98.62 210 LEU A CA 1
ATOM 1632 C C . LEU A 1 210 ? 6.938 -8.723 -15.457 1.00 98.62 210 LEU A C 1
ATOM 1634 O O . LEU A 1 210 ? 7.044 -9.637 -16.275 1.00 98.62 210 LEU A O 1
ATOM 1638 N N . ASP A 1 211 ? 5.960 -8.692 -14.555 1.00 98.00 211 ASP A N 1
ATOM 1639 C CA . ASP A 1 211 ? 4.876 -9.678 -14.462 1.00 98.00 211 ASP A CA 1
ATOM 1640 C C . ASP A 1 211 ? 3.883 -9.603 -15.627 1.00 98.00 211 ASP A C 1
ATOM 1642 O O . ASP A 1 211 ? 3.230 -10.588 -15.959 1.00 98.00 211 ASP A O 1
ATOM 1646 N N . GLU A 1 212 ? 3.770 -8.433 -16.245 1.00 97.62 212 GLU A N 1
ATOM 1647 C CA . GLU A 1 212 ? 2.845 -8.134 -17.329 1.00 97.62 212 GLU A CA 1
ATOM 1648 C C . GLU A 1 212 ? 3.524 -7.225 -18.357 1.00 97.62 212 GLU A C 1
ATOM 1650 O O . GLU A 1 212 ? 4.500 -6.532 -18.061 1.00 97.62 212 GLU A O 1
ATOM 1655 N N . SER A 1 213 ? 2.994 -7.218 -19.581 1.00 97.31 213 SER A N 1
ATOM 1656 C CA . SER A 1 213 ? 3.447 -6.290 -20.619 1.00 97.31 213 SER A CA 1
ATOM 1657 C C . SER A 1 213 ? 3.298 -4.844 -20.145 1.00 97.31 213 SER A C 1
ATOM 1659 O O . SER A 1 213 ? 2.262 -4.500 -19.566 1.00 97.31 213 SER A O 1
ATOM 1661 N N . VAL A 1 214 ? 4.253 -3.967 -20.473 1.00 96.50 214 VAL A N 1
ATOM 1662 C CA . VAL A 1 214 ? 4.164 -2.522 -20.186 1.00 96.50 214 VAL A CA 1
ATOM 1663 C C . VAL A 1 214 ? 2.872 -1.899 -20.724 1.00 96.50 214 VAL A C 1
ATOM 1665 O O . VAL A 1 214 ? 2.377 -0.928 -20.157 1.00 96.50 214 VAL A O 1
ATOM 1668 N N . ASN A 1 215 ? 2.287 -2.499 -21.770 1.00 96.75 215 ASN A N 1
ATOM 1669 C CA . ASN A 1 215 ? 1.045 -2.087 -22.427 1.00 96.75 215 ASN A CA 1
ATOM 1670 C C . ASN A 1 215 ? -0.182 -2.945 -22.068 1.00 96.75 215 ASN A C 1
ATOM 1672 O O . ASN A 1 215 ? -1.215 -2.848 -22.732 1.00 96.75 215 ASN A O 1
ATOM 1676 N N . SER A 1 216 ? -0.100 -3.769 -21.018 1.00 96.25 216 SER A N 1
ATOM 1677 C CA . SER A 1 216 ? -1.201 -4.631 -20.572 1.00 96.25 216 SER A CA 1
ATOM 1678 C C . SER A 1 216 ? -2.460 -3.816 -20.262 1.00 96.25 216 SER A C 1
ATOM 1680 O O . SER A 1 216 ? -2.430 -2.871 -19.470 1.00 96.25 216 SER A O 1
ATOM 1682 N N . ALA A 1 217 ? -3.601 -4.226 -20.827 1.00 94.12 217 ALA A N 1
ATOM 1683 C CA . ALA A 1 217 ? -4.906 -3.607 -20.574 1.00 94.12 217 ALA A CA 1
ATOM 1684 C C . ALA A 1 217 ? -5.326 -3.667 -19.091 1.00 94.12 217 ALA A C 1
ATOM 1686 O O . ALA A 1 217 ? -6.170 -2.896 -18.652 1.00 94.12 217 ALA A O 1
ATOM 1687 N N . LYS A 1 218 ? -4.708 -4.549 -18.291 1.00 93.19 218 LYS A N 1
ATOM 1688 C CA . LYS A 1 218 ? -4.912 -4.617 -16.833 1.00 93.19 218 LYS A CA 1
ATOM 1689 C C . LYS A 1 218 ? -4.191 -3.502 -16.069 1.00 93.19 218 LYS A C 1
ATOM 1691 O O . LYS A 1 218 ? -4.447 -3.318 -14.881 1.00 93.19 218 LYS A O 1
ATOM 1696 N N . ARG A 1 219 ? -3.230 -2.829 -16.706 1.00 92.62 219 ARG A N 1
ATOM 1697 C CA . ARG A 1 219 ? -2.342 -1.832 -16.088 1.00 92.62 219 ARG A CA 1
ATOM 1698 C C . ARG A 1 219 ? -2.560 -0.421 -16.621 1.00 92.62 219 ARG A C 1
ATOM 1700 O O . ARG A 1 219 ? -2.036 0.507 -16.019 1.00 92.62 219 ARG A O 1
ATOM 1707 N N . LYS A 1 220 ? -3.324 -0.254 -17.704 1.00 92.50 220 LYS A N 1
ATOM 1708 C CA . LYS A 1 220 ? -3.584 1.033 -18.363 1.00 92.50 220 LYS A CA 1
ATOM 1709 C C . LYS A 1 220 ? -5.074 1.256 -18.607 1.00 92.50 220 LYS A C 1
ATOM 1711 O O . LYS A 1 220 ? -5.834 0.295 -18.687 1.00 92.50 220 LYS A O 1
ATOM 1716 N N . GLN A 1 221 ? -5.488 2.509 -18.768 1.00 88.62 221 GLN A N 1
ATOM 1717 C CA . GLN A 1 221 ? -6.823 2.821 -19.280 1.00 88.62 221 GLN A CA 1
ATOM 1718 C C . GLN A 1 221 ? -6.920 2.481 -20.773 1.00 88.62 221 GLN A C 1
ATOM 1720 O O . GLN A 1 221 ? -5.923 2.479 -21.503 1.00 88.62 221 GLN A O 1
ATOM 1725 N N . ALA A 1 222 ? -8.135 2.215 -21.256 1.00 89.31 222 ALA A N 1
ATOM 1726 C CA . ALA A 1 222 ? -8.357 1.915 -22.672 1.00 89.31 222 ALA A CA 1
ATOM 1727 C C . ALA A 1 222 ? -7.849 3.048 -23.586 1.00 89.31 222 ALA A C 1
ATOM 1729 O O . ALA A 1 222 ? -7.229 2.771 -24.609 1.00 89.31 222 ALA A O 1
ATOM 1730 N N . SER A 1 223 ? -8.030 4.301 -23.159 1.00 90.88 223 SER A N 1
ATOM 1731 C CA . SER A 1 223 ? -7.586 5.517 -23.851 1.00 90.88 223 SER A CA 1
ATOM 1732 C C . SER A 1 223 ? -6.090 5.822 -23.724 1.00 90.88 223 SER A C 1
ATOM 1734 O O . SER A 1 223 ? -5.604 6.727 -24.398 1.00 90.88 223 SER A O 1
ATOM 1736 N N . ASP A 1 224 ? -5.358 5.130 -22.848 1.00 92.94 224 ASP A N 1
ATOM 1737 C CA . ASP A 1 224 ? -3.937 5.410 -22.642 1.00 92.94 224 ASP A CA 1
ATOM 1738 C C . ASP A 1 224 ? -3.113 4.944 -23.845 1.00 92.94 224 ASP A C 1
ATOM 1740 O O . ASP A 1 224 ? -3.272 3.813 -24.323 1.00 92.94 224 ASP A O 1
ATOM 1744 N N . ALA A 1 225 ? -2.193 5.804 -24.282 1.00 92.75 225 ALA A N 1
ATOM 1745 C CA . ALA A 1 225 ? -1.247 5.527 -25.358 1.00 92.75 225 ALA A CA 1
ATOM 1746 C C . ALA A 1 225 ? -0.456 4.229 -25.122 1.00 92.75 225 ALA A C 1
ATOM 1748 O O . ALA A 1 225 ? -0.175 3.836 -23.986 1.00 92.75 225 ALA A O 1
ATOM 1749 N N . ILE A 1 226 ? -0.090 3.560 -26.208 1.00 94.62 226 ILE A N 1
ATOM 1750 C CA . ILE A 1 226 ? 0.902 2.485 -26.168 1.00 94.62 226 ILE A CA 1
ATOM 1751 C C . ILE A 1 226 ? 2.262 3.144 -25.928 1.00 94.62 226 ILE A C 1
ATOM 1753 O O . ILE A 1 226 ? 2.527 4.207 -26.473 1.00 94.62 226 ILE A O 1
ATOM 1757 N N . TRP A 1 227 ? 3.066 2.559 -25.048 1.00 94.69 227 TRP A N 1
ATOM 1758 C CA . TRP A 1 227 ? 4.439 2.990 -24.808 1.00 94.69 227 TRP A CA 1
ATOM 1759 C C . TRP A 1 227 ? 5.368 2.112 -25.631 1.00 94.69 227 TRP A C 1
ATOM 1761 O O . TRP A 1 227 ? 5.335 0.883 -25.479 1.00 94.69 227 TRP A O 1
ATOM 1771 N N . ASP A 1 228 ? 6.169 2.734 -26.483 1.00 93.81 228 ASP A N 1
ATOM 1772 C CA . ASP A 1 228 ? 7.151 2.075 -27.326 1.00 93.81 228 ASP A CA 1
ATOM 1773 C C . ASP A 1 228 ? 8.489 2.837 -27.330 1.00 93.81 228 ASP A C 1
ATOM 1775 O O . ASP A 1 228 ? 8.809 3.595 -26.408 1.00 93.81 228 ASP A O 1
ATOM 1779 N N . GLU A 1 229 ? 9.327 2.561 -28.329 1.00 93.19 229 GLU A N 1
ATOM 1780 C CA . GLU A 1 229 ? 10.634 3.188 -28.480 1.00 93.19 229 GLU A CA 1
ATOM 1781 C C . GLU A 1 229 ? 10.548 4.719 -28.571 1.00 93.19 229 GLU A C 1
ATOM 1783 O O . GLU A 1 229 ? 11.468 5.404 -28.117 1.00 93.19 229 GLU A O 1
ATOM 1788 N N . GLY A 1 230 ? 9.474 5.279 -29.131 1.00 93.25 230 GLY A N 1
ATOM 1789 C CA . GLY A 1 230 ? 9.263 6.719 -29.250 1.00 93.25 230 GLY A CA 1
ATOM 1790 C C . GLY A 1 230 ? 9.351 7.418 -27.895 1.00 93.25 230 GLY A C 1
ATOM 1791 O O . GLY A 1 230 ? 10.065 8.416 -27.755 1.00 93.25 230 GLY A O 1
ATOM 1792 N N . GLU A 1 231 ? 8.738 6.822 -26.874 1.00 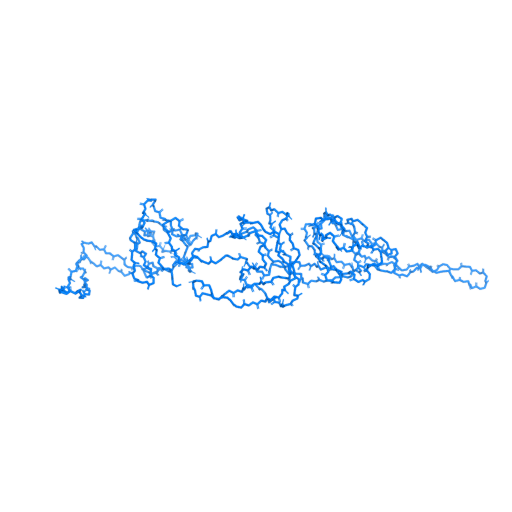93.81 231 GLU A N 1
ATOM 1793 C CA . GLU A 1 231 ? 8.555 7.423 -25.555 1.00 93.81 231 GLU A CA 1
ATOM 1794 C C . GLU A 1 231 ? 9.696 7.163 -24.560 1.00 93.81 231 GLU A C 1
ATOM 1796 O O . GLU A 1 231 ? 9.715 7.810 -23.513 1.00 93.81 231 GLU A O 1
ATOM 1801 N N . CYS A 1 232 ? 10.669 6.277 -24.840 1.00 93.44 232 CYS A N 1
ATOM 1802 C CA . CYS A 1 232 ? 11.662 5.847 -23.829 1.00 93.44 232 CYS A CA 1
ATOM 1803 C C . CYS A 1 232 ? 12.369 6.994 -23.091 1.00 93.44 232 CYS A C 1
ATOM 1805 O O . CYS A 1 232 ? 12.704 6.844 -21.920 1.00 93.44 232 CYS A O 1
ATOM 1807 N N . ALA A 1 233 ? 12.618 8.122 -23.765 1.00 95.00 233 ALA A N 1
ATOM 1808 C CA . ALA A 1 233 ? 13.326 9.263 -23.182 1.00 95.00 233 ALA A CA 1
ATOM 1809 C C . ALA A 1 233 ? 12.515 10.023 -22.118 1.00 95.00 233 ALA A C 1
ATOM 1811 O O . ALA A 1 233 ? 13.101 10.692 -21.272 1.00 95.00 233 ALA A O 1
ATOM 1812 N N . GLU A 1 234 ? 11.188 9.910 -22.146 1.00 96.25 234 GLU A N 1
ATOM 1813 C CA . GLU A 1 234 ? 10.275 10.540 -21.186 1.00 96.25 234 GLU A CA 1
ATOM 1814 C C . GLU A 1 234 ? 9.799 9.556 -20.099 1.00 96.25 234 GLU A C 1
ATOM 1816 O O . GLU A 1 234 ? 9.134 9.966 -19.145 1.00 96.25 234 GLU A O 1
ATOM 1821 N N . ILE A 1 235 ? 10.099 8.258 -20.235 1.00 97.38 235 ILE A N 1
ATOM 1822 C CA . ILE A 1 235 ? 9.679 7.237 -19.273 1.00 97.38 235 ILE A CA 1
ATOM 1823 C C . ILE A 1 235 ? 10.567 7.280 -18.029 1.00 97.38 235 ILE A C 1
ATOM 1825 O O . ILE A 1 235 ? 11.793 7.168 -18.107 1.00 97.38 235 ILE A O 1
ATOM 1829 N N . ILE A 1 236 ? 9.921 7.355 -16.866 1.00 98.12 236 ILE A N 1
ATOM 1830 C CA . ILE A 1 236 ? 10.570 7.299 -15.556 1.00 98.12 236 ILE A CA 1
ATOM 1831 C C . ILE A 1 236 ? 10.099 6.047 -14.815 1.00 98.12 236 ILE A C 1
ATOM 1833 O O . ILE A 1 236 ? 8.902 5.799 -14.670 1.00 98.12 236 ILE A O 1
ATOM 1837 N N . VAL A 1 237 ? 11.049 5.264 -14.315 1.00 98.31 237 VAL A N 1
ATOM 1838 C CA . VAL A 1 237 ? 10.818 4.075 -13.498 1.00 98.31 237 VAL A CA 1
ATOM 1839 C C . VAL A 1 237 ? 11.097 4.409 -12.041 1.00 98.31 237 VAL A C 1
ATOM 1841 O O . VAL A 1 237 ? 12.228 4.688 -11.659 1.00 98.31 237 VAL A O 1
ATOM 1844 N N . TYR A 1 238 ? 10.060 4.342 -11.222 1.00 98.44 238 TYR A N 1
ATOM 1845 C CA . TYR A 1 238 ? 10.079 4.562 -9.785 1.00 98.44 238 TYR A CA 1
ATOM 1846 C C . TYR A 1 238 ? 10.156 3.233 -9.030 1.00 98.44 238 TYR A C 1
ATOM 1848 O O . TYR A 1 238 ? 9.368 2.313 -9.271 1.00 98.44 238 TYR A O 1
ATOM 1856 N N . PHE A 1 239 ? 11.076 3.140 -8.075 1.00 98.50 239 PHE A N 1
ATOM 1857 C CA . PHE A 1 239 ? 11.339 1.931 -7.292 1.00 98.50 239 PHE A CA 1
ATOM 1858 C C . PHE A 1 239 ? 11.710 2.272 -5.838 1.00 98.50 239 PHE A C 1
ATOM 1860 O O . PHE A 1 239 ? 11.580 3.416 -5.394 1.00 98.50 239 PHE A O 1
ATOM 1867 N N . GLY A 1 240 ? 12.092 1.257 -5.055 1.00 97.44 240 GLY A N 1
ATOM 1868 C CA . GLY A 1 240 ? 12.359 1.427 -3.623 1.00 97.44 240 GLY A CA 1
ATOM 1869 C C . GLY A 1 240 ? 11.075 1.703 -2.836 1.00 97.44 240 GLY A C 1
ATOM 1870 O O . GLY A 1 240 ? 11.006 2.648 -2.054 1.00 97.44 240 GLY A O 1
ATOM 1871 N N . MET A 1 241 ? 10.020 0.931 -3.106 1.00 97.81 241 MET A N 1
ATOM 1872 C CA . MET A 1 241 ? 8.706 1.118 -2.488 1.00 97.81 241 MET A CA 1
ATOM 1873 C C . MET A 1 241 ? 8.771 0.972 -0.964 1.00 97.81 241 MET A C 1
ATOM 1875 O O . MET A 1 241 ? 9.124 -0.088 -0.451 1.00 97.81 241 MET A O 1
ATOM 1879 N N . GLN A 1 242 ? 8.361 2.014 -0.245 1.00 97.44 242 GLN A N 1
ATOM 1880 C CA . GLN A 1 242 ? 8.255 2.016 1.212 1.00 97.44 242 GLN A CA 1
ATOM 1881 C C . GLN A 1 242 ? 6.804 2.161 1.657 1.00 97.44 242 GLN A C 1
ATOM 1883 O O . GLN A 1 242 ? 6.008 2.847 1.015 1.00 97.44 242 GLN A O 1
ATOM 1888 N N . LEU A 1 243 ? 6.454 1.518 2.773 1.00 97.62 243 LEU A N 1
ATOM 1889 C CA . LEU A 1 243 ? 5.126 1.645 3.364 1.00 97.62 243 LEU A CA 1
ATOM 1890 C C . LEU A 1 243 ? 4.907 3.076 3.856 1.00 97.62 243 LEU A C 1
ATOM 1892 O O . LEU A 1 243 ? 5.581 3.541 4.769 1.00 97.62 243 LEU A O 1
ATOM 1896 N N . ASN A 1 244 ? 3.934 3.748 3.256 1.00 96.88 244 ASN A N 1
ATOM 1897 C CA . ASN A 1 244 ? 3.685 5.165 3.455 1.00 96.88 244 ASN A CA 1
ATOM 1898 C C . ASN A 1 244 ? 2.546 5.429 4.446 1.00 96.88 244 ASN A C 1
ATOM 1900 O O . ASN A 1 244 ? 2.567 6.433 5.153 1.00 96.88 244 ASN A O 1
ATOM 1904 N N . ALA A 1 245 ? 1.556 4.537 4.524 1.00 95.69 245 ALA A N 1
ATOM 1905 C CA . ALA A 1 245 ? 0.455 4.685 5.467 1.00 95.69 245 ALA A CA 1
ATOM 1906 C C . ALA A 1 245 ? -0.192 3.345 5.839 1.00 95.69 245 ALA A C 1
ATOM 1908 O O . ALA A 1 245 ? -0.197 2.409 5.034 1.00 95.69 245 ALA A O 1
ATOM 1909 N N . ASN A 1 246 ? -0.773 3.284 7.038 1.00 94.56 246 ASN A N 1
ATOM 1910 C CA . ASN A 1 246 ? -1.743 2.252 7.398 1.00 94.56 246 ASN A CA 1
ATOM 1911 C C . ASN A 1 246 ? -3.132 2.749 6.984 1.00 94.56 246 ASN A C 1
ATOM 1913 O O . ASN A 1 246 ? -3.544 3.830 7.402 1.00 94.56 246 ASN A O 1
ATOM 1917 N N . ILE A 1 247 ? -3.841 1.984 6.154 1.00 97.12 247 ILE A N 1
ATOM 1918 C CA . ILE A 1 247 ? -5.209 2.328 5.749 1.00 97.12 247 ILE A CA 1
ATOM 1919 C C . ILE A 1 247 ? -6.156 1.885 6.863 1.00 97.12 247 ILE A C 1
ATOM 1921 O O . ILE A 1 247 ? -6.097 0.737 7.305 1.00 97.12 247 ILE A O 1
ATOM 1925 N N . ILE A 1 248 ? -7.033 2.789 7.283 1.00 95.88 248 ILE A N 1
ATOM 1926 C CA . ILE A 1 248 ? -8.029 2.559 8.330 1.00 95.88 248 ILE A CA 1
ATOM 1927 C C . ILE A 1 248 ? -9.432 2.857 7.789 1.00 95.88 248 ILE A C 1
ATOM 1929 O O . ILE A 1 248 ? -9.592 3.524 6.766 1.00 95.88 248 ILE A O 1
ATOM 1933 N N . ASP A 1 249 ? -10.458 2.345 8.457 1.00 95.19 249 ASP A N 1
ATOM 1934 C CA . ASP A 1 249 ? -11.830 2.814 8.293 1.00 95.19 249 ASP A CA 1
ATOM 1935 C C . ASP A 1 249 ? -12.225 3.726 9.448 1.00 95.19 249 ASP A C 1
ATOM 1937 O O . ASP A 1 249 ? -11.556 3.764 10.479 1.00 95.19 249 ASP A O 1
ATOM 1941 N N . GLU A 1 250 ? -13.335 4.433 9.262 1.00 94.06 250 GLU A N 1
ATOM 1942 C CA . GLU A 1 250 ? -13.953 5.222 10.320 1.00 94.06 250 GLU A CA 1
ATOM 1943 C C . GLU A 1 250 ? -14.181 4.350 11.563 1.00 94.06 250 GLU A C 1
ATOM 1945 O O . GLU A 1 250 ? -14.821 3.292 11.434 1.00 94.06 250 GLU A O 1
ATOM 1950 N N . PRO A 1 251 ? -13.694 4.764 12.748 1.00 92.88 251 PRO A N 1
ATOM 1951 C CA . PRO A 1 251 ? -14.054 4.100 13.989 1.00 92.88 251 PRO A CA 1
ATOM 1952 C C . PRO A 1 251 ? -15.581 4.033 14.139 1.00 92.88 251 PRO A C 1
ATOM 1954 O O . PRO A 1 251 ? -16.329 4.853 13.606 1.00 92.88 251 PRO A O 1
ATOM 1957 N N . LYS A 1 252 ? -16.100 3.033 14.850 1.00 93.00 252 LYS A N 1
ATOM 1958 C CA . LYS A 1 252 ? -17.529 3.038 15.177 1.00 93.00 252 LYS A CA 1
ATOM 1959 C C . LYS A 1 252 ? -17.810 4.117 16.226 1.00 93.00 252 LYS A C 1
ATOM 1961 O O . LYS A 1 252 ? -17.072 4.241 17.194 1.00 93.00 252 LYS A O 1
ATOM 1966 N N . ALA A 1 253 ? -18.928 4.826 16.073 1.00 91.12 253 ALA A N 1
ATOM 1967 C CA . ALA A 1 253 ? -19.452 5.731 17.102 1.00 91.12 253 ALA A CA 1
ATOM 1968 C C . ALA A 1 253 ? -20.159 4.984 18.250 1.00 91.12 253 ALA A C 1
ATOM 1970 O O . ALA A 1 253 ? -20.305 5.511 19.351 1.00 91.12 253 ALA A O 1
ATOM 1971 N N . LEU A 1 254 ? -20.613 3.757 17.979 1.00 91.88 254 LEU A N 1
ATOM 1972 C CA . LEU A 1 254 ? -21.315 2.900 18.928 1.00 91.88 254 LEU A CA 1
ATOM 1973 C C . LEU A 1 254 ? -20.551 1.593 19.103 1.00 91.88 254 LEU A C 1
ATOM 1975 O O . LEU A 1 254 ? -20.131 0.976 18.120 1.00 91.88 254 LEU A O 1
ATOM 1979 N N . LEU A 1 255 ? -20.422 1.171 20.353 1.00 91.19 255 LEU A N 1
ATOM 1980 C CA . LEU A 1 255 ? -19.861 -0.108 20.742 1.00 91.19 255 LEU A CA 1
ATOM 1981 C C . LEU A 1 255 ? -20.992 -1.112 20.980 1.00 91.19 255 LEU A C 1
ATOM 1983 O O . LEU A 1 255 ? -21.962 -0.807 21.673 1.00 91.19 255 LEU A O 1
ATOM 1987 N N . THR A 1 256 ? -20.862 -2.311 20.419 1.00 90.44 256 THR A N 1
ATOM 1988 C CA . THR A 1 256 ? -21.792 -3.430 20.628 1.00 90.44 256 THR A CA 1
ATOM 1989 C C . THR A 1 256 ? -21.083 -4.607 21.295 1.00 90.44 256 THR A C 1
ATOM 1991 O O . THR A 1 256 ? -19.866 -4.736 21.190 1.00 90.44 256 THR A O 1
ATOM 1994 N N . ALA A 1 257 ? -21.839 -5.524 21.902 1.00 87.88 257 ALA A N 1
ATOM 1995 C CA . ALA A 1 257 ? -21.290 -6.729 22.536 1.00 87.88 257 ALA A CA 1
ATOM 1996 C C . ALA A 1 257 ? -20.492 -7.640 21.581 1.00 87.88 257 ALA A C 1
ATOM 1998 O O . ALA A 1 257 ? -19.633 -8.405 22.013 1.00 87.88 257 ALA A O 1
ATOM 1999 N N . SER A 1 258 ? -20.768 -7.556 20.275 1.00 88.12 258 SER A N 1
ATOM 2000 C CA . SER A 1 258 ? -20.069 -8.325 19.237 1.00 88.12 258 SER A CA 1
ATOM 2001 C C . SER A 1 258 ? -18.759 -7.690 18.763 1.00 88.12 258 SER A C 1
ATOM 2003 O O . SER A 1 258 ? -18.012 -8.308 18.000 1.00 88.12 258 SER A O 1
ATOM 2005 N N . ASP A 1 259 ? -18.490 -6.445 19.162 1.00 90.00 259 ASP A N 1
ATOM 2006 C CA . ASP A 1 259 ? -17.302 -5.736 18.720 1.00 90.00 259 ASP A CA 1
ATOM 2007 C C . ASP A 1 259 ? -16.045 -6.249 19.418 1.00 90.00 259 ASP A C 1
ATOM 2009 O O . ASP A 1 259 ? -16.060 -6.550 20.613 1.00 90.00 259 ASP A O 1
ATOM 2013 N N . PRO A 1 260 ? -14.914 -6.326 18.699 1.00 90.06 260 PRO A N 1
ATOM 2014 C CA . PRO A 1 260 ? -13.662 -6.680 19.334 1.00 90.06 260 PRO A CA 1
ATOM 2015 C C . PRO A 1 260 ? -13.207 -5.545 20.263 1.00 90.06 260 PRO A C 1
ATOM 2017 O O . PRO A 1 260 ? -13.013 -4.409 19.827 1.00 90.06 260 PRO A O 1
ATOM 2020 N N . LEU A 1 261 ? -12.995 -5.872 21.538 1.00 92.19 261 LEU A N 1
ATOM 2021 C CA . LEU A 1 261 ? -12.606 -4.919 22.575 1.00 92.19 261 LEU A CA 1
ATOM 2022 C C . LEU A 1 261 ? -11.095 -4.955 22.783 1.00 92.19 261 LEU A C 1
ATOM 2024 O O . LEU A 1 261 ? -10.552 -5.890 23.363 1.00 92.19 261 LEU A O 1
ATOM 2028 N N . PHE A 1 262 ? -10.410 -3.924 22.312 1.00 92.88 262 PHE A N 1
ATOM 2029 C CA . PHE A 1 262 ? -8.973 -3.766 22.513 1.00 92.88 262 PHE A CA 1
ATOM 2030 C C . PHE A 1 262 ? -8.708 -2.544 23.376 1.00 92.88 262 PHE A C 1
ATOM 2032 O O . PHE A 1 262 ? -9.396 -1.530 23.239 1.00 92.88 262 PHE A O 1
ATOM 2039 N N . PHE A 1 263 ? -7.690 -2.621 24.223 1.00 92.06 263 PHE A N 1
ATOM 2040 C CA . PHE A 1 263 ? -7.319 -1.488 25.057 1.00 92.06 263 PHE A CA 1
ATOM 2041 C C . PHE A 1 263 ? -6.601 -0.412 24.235 1.00 92.06 263 PHE A C 1
ATOM 2043 O O . PHE A 1 263 ? -5.942 -0.695 23.228 1.00 92.06 263 PHE A O 1
ATOM 2050 N N . ASP A 1 264 ? -6.771 0.845 24.635 1.00 89.44 264 ASP A N 1
ATOM 2051 C CA . ASP A 1 264 ? -6.143 2.006 23.997 1.00 89.44 264 ASP A CA 1
ATOM 2052 C C . ASP A 1 264 ? -4.637 2.102 24.285 1.00 89.44 264 ASP A C 1
ATOM 2054 O O . ASP A 1 264 ? -3.881 2.649 23.481 1.00 89.44 264 ASP A O 1
ATOM 2058 N N . LYS A 1 265 ? -4.208 1.529 25.410 1.00 88.81 265 LYS A N 1
ATOM 2059 C CA . LYS A 1 265 ? -2.820 1.408 25.855 1.00 88.81 265 LYS A CA 1
ATOM 2060 C C . LYS A 1 265 ? -2.488 -0.052 26.114 1.00 88.81 265 LYS A C 1
ATOM 2062 O O . LYS A 1 265 ? -3.380 -0.837 26.428 1.00 88.81 265 LYS A O 1
ATOM 2067 N N . THR A 1 266 ? -1.212 -0.402 25.990 1.00 89.50 266 THR A N 1
ATOM 2068 C CA . THR A 1 266 ? -0.717 -1.714 26.416 1.00 89.50 266 THR A CA 1
ATOM 2069 C C . THR A 1 266 ? -0.925 -1.859 27.916 1.00 89.50 266 THR A C 1
ATOM 2071 O O . THR A 1 266 ? -0.473 -1.008 28.683 1.00 89.50 266 THR A O 1
ATOM 2074 N N . LEU A 1 267 ? -1.620 -2.915 28.325 1.00 88.19 267 LEU A N 1
ATOM 2075 C CA . LEU A 1 267 ? -1.793 -3.240 29.733 1.00 88.19 267 LEU A CA 1
ATOM 2076 C C . LEU A 1 267 ? -0.574 -3.982 30.279 1.00 88.19 267 LEU A C 1
ATOM 2078 O O . LEU A 1 267 ? -0.061 -4.906 29.653 1.00 88.19 267 LEU A O 1
ATOM 2082 N N . GLU A 1 268 ? -0.153 -3.611 31.483 1.00 85.06 268 GLU A N 1
ATOM 2083 C CA . GLU A 1 268 ? 0.859 -4.354 32.230 1.00 85.06 268 GLU A CA 1
ATOM 2084 C C . GLU A 1 268 ? 0.207 -5.534 32.953 1.00 85.06 268 GLU A C 1
ATOM 2086 O O . GLU A 1 268 ? -0.796 -5.372 33.658 1.00 85.06 268 GLU A O 1
ATOM 2091 N N . MET A 1 269 ? 0.778 -6.726 32.773 1.00 85.81 269 MET A N 1
ATOM 2092 C CA . MET A 1 269 ? 0.338 -7.917 33.490 1.00 85.81 269 MET A CA 1
ATOM 2093 C C . MET A 1 269 ? 0.742 -7.798 34.969 1.00 85.81 269 MET A C 1
ATOM 2095 O O . MET A 1 269 ? 1.923 -7.583 35.256 1.00 85.81 269 MET A O 1
ATOM 2099 N N . PRO A 1 270 ? -0.202 -7.943 35.916 1.00 81.94 270 PRO A N 1
ATOM 2100 C CA . PRO A 1 270 ? 0.124 -8.016 37.334 1.00 81.94 270 PRO A CA 1
ATOM 2101 C C . PRO A 1 270 ? 1.132 -9.142 37.618 1.00 81.94 270 PRO A C 1
ATOM 2103 O O . PRO A 1 270 ? 1.066 -10.210 37.016 1.00 81.94 270 PRO A O 1
ATOM 2106 N N . VAL A 1 271 ? 2.065 -8.907 38.548 1.00 77.75 271 VAL A N 1
ATOM 2107 C CA . VAL A 1 271 ? 3.051 -9.925 38.977 1.00 77.75 271 VAL A CA 1
ATOM 2108 C C . VAL A 1 271 ? 2.361 -11.088 39.693 1.00 77.75 271 VAL A C 1
ATOM 2110 O O . VAL A 1 271 ? 2.771 -12.242 39.593 1.00 77.75 271 VAL A O 1
ATOM 2113 N N . GLU A 1 272 ? 1.295 -10.780 40.421 1.00 74.94 272 GLU A N 1
ATOM 2114 C CA . GLU A 1 272 ? 0.396 -11.769 40.999 1.00 74.94 272 GLU A CA 1
ATOM 2115 C C . GLU A 1 272 ? -0.493 -12.322 39.876 1.00 74.94 272 GLU A C 1
ATOM 2117 O O . GLU A 1 272 ? -0.905 -11.561 39.006 1.00 74.94 272 GLU A O 1
ATOM 2122 N N . ASN A 1 273 ? -0.810 -13.623 39.872 1.00 70.38 273 ASN A N 1
ATOM 2123 C CA . ASN A 1 273 ? -1.649 -14.263 38.843 1.00 70.38 273 ASN A CA 1
ATOM 2124 C C . ASN A 1 273 ? -3.135 -13.848 38.976 1.00 70.38 273 ASN A C 1
ATOM 2126 O O . ASN A 1 273 ? -4.022 -14.670 39.205 1.00 70.38 273 ASN A O 1
ATOM 2130 N N . TYR A 1 274 ? -3.390 -12.542 38.919 1.00 79.25 274 TYR A N 1
ATOM 2131 C CA . TYR A 1 274 ? -4.683 -11.903 39.055 1.00 79.25 274 TYR A CA 1
ATOM 2132 C C . TYR A 1 274 ? -5.254 -11.622 37.669 1.00 79.25 274 TYR A C 1
ATOM 2134 O O . TYR A 1 274 ? -4.711 -10.821 36.910 1.00 79.25 274 TYR A O 1
ATOM 2142 N N . ASN A 1 275 ? -6.379 -12.263 37.358 1.00 82.44 275 ASN A N 1
ATOM 2143 C CA . ASN A 1 275 ? -7.088 -12.069 36.101 1.00 82.44 275 ASN A CA 1
ATOM 2144 C C . ASN A 1 275 ? -8.545 -11.664 36.382 1.00 82.44 275 ASN A C 1
ATOM 2146 O O . ASN A 1 275 ? -9.347 -12.533 36.750 1.00 82.44 275 ASN A O 1
ATOM 2150 N N . PRO A 1 276 ? -8.907 -10.374 36.247 1.00 86.06 276 PRO A N 1
ATOM 2151 C CA . PRO A 1 276 ? -10.264 -9.919 36.519 1.00 86.06 276 PRO A CA 1
ATOM 2152 C C . PRO A 1 276 ? -11.264 -10.620 35.593 1.00 86.06 276 PRO A C 1
ATOM 2154 O O . PRO A 1 276 ? -11.007 -10.802 34.406 1.00 86.06 276 PRO A O 1
ATOM 2157 N N . GLN A 1 277 ? -12.409 -11.017 36.157 1.00 89.06 277 GLN A N 1
ATOM 2158 C CA . GLN A 1 277 ? -13.454 -11.753 35.429 1.00 89.06 277 GLN A CA 1
ATOM 2159 C C . GLN A 1 277 ? -14.727 -10.934 35.186 1.00 89.06 277 GLN A C 1
ATOM 2161 O O . GLN A 1 277 ? -15.592 -11.335 34.409 1.00 89.06 277 GLN A O 1
ATOM 2166 N N . ARG A 1 278 ? -14.867 -9.800 35.881 1.00 89.00 278 ARG A N 1
ATOM 2167 C CA . ARG A 1 278 ? -16.038 -8.921 35.839 1.00 89.00 278 ARG A CA 1
ATOM 2168 C C . ARG A 1 278 ? -15.589 -7.502 35.549 1.00 89.00 278 ARG A C 1
ATOM 2170 O O . ARG A 1 278 ? -14.641 -7.019 36.165 1.00 89.00 278 ARG A O 1
ATOM 2177 N N . PHE A 1 279 ? -16.293 -6.843 34.645 1.00 89.62 279 PHE A N 1
ATOM 2178 C CA . PHE A 1 279 ? -15.975 -5.502 34.182 1.00 89.62 279 PHE A CA 1
ATOM 2179 C C . PHE A 1 279 ? -17.241 -4.661 34.151 1.00 89.62 279 PHE A C 1
ATOM 2181 O O . PHE A 1 279 ? -18.321 -5.154 33.831 1.00 89.62 279 PHE A O 1
ATOM 2188 N N . LEU A 1 280 ? -17.093 -3.377 34.448 1.00 89.94 280 LEU A N 1
ATOM 2189 C CA . LEU A 1 280 ? -18.100 -2.373 34.148 1.00 89.94 280 LEU A CA 1
ATOM 2190 C C . LEU A 1 280 ? -17.586 -1.563 32.963 1.00 89.94 280 LEU A C 1
ATOM 2192 O O . LEU A 1 280 ? -16.586 -0.855 33.082 1.00 89.94 280 LEU A O 1
ATOM 2196 N N . MET A 1 281 ? -18.252 -1.680 31.821 1.00 89.62 281 MET A N 1
ATOM 2197 C CA . MET A 1 281 ? -18.018 -0.763 30.712 1.00 89.62 281 MET A CA 1
ATOM 2198 C C . MET A 1 281 ? -18.877 0.467 30.922 1.00 89.62 281 MET A C 1
ATOM 2200 O O . MET A 1 281 ? -20.044 0.339 31.271 1.00 89.62 281 MET A O 1
ATOM 2204 N N . GLN A 1 282 ? -18.299 1.640 30.708 1.00 90.31 282 GLN A N 1
ATOM 2205 C CA . GLN A 1 282 ? -18.989 2.911 30.846 1.00 90.31 282 GLN A CA 1
ATOM 2206 C C . GLN A 1 282 ? -18.753 3.742 29.591 1.00 90.31 282 GLN A C 1
ATOM 2208 O O . GLN A 1 282 ? -17.621 3.851 29.114 1.00 90.31 282 GLN A O 1
ATOM 2213 N N . ASP A 1 283 ? -19.828 4.305 29.059 1.00 90.31 283 ASP A N 1
ATOM 2214 C CA . ASP A 1 283 ? -19.812 5.150 27.875 1.00 90.31 283 ASP A CA 1
ATOM 2215 C C . ASP A 1 283 ? -19.625 6.639 28.230 1.00 90.31 283 ASP A C 1
ATOM 2217 O O . ASP A 1 283 ? -19.563 7.018 29.406 1.00 90.31 283 ASP A O 1
ATOM 2221 N N . LYS A 1 284 ? -19.524 7.512 27.218 1.00 88.25 284 LYS A N 1
ATOM 2222 C CA . LYS A 1 284 ? -19.312 8.953 27.457 1.00 88.25 284 LYS A CA 1
ATOM 2223 C C . LYS A 1 284 ? -20.497 9.670 28.111 1.00 88.25 284 LYS A C 1
ATOM 2225 O O . LYS A 1 284 ? -20.315 10.732 28.697 1.00 88.25 284 LYS A O 1
ATOM 2230 N N . ASN A 1 285 ? -21.688 9.088 28.011 1.00 88.31 285 ASN A N 1
ATOM 2231 C CA . ASN A 1 285 ? -22.928 9.582 28.598 1.00 88.31 285 ASN A CA 1
ATOM 2232 C C . ASN A 1 285 ? -23.202 8.940 29.965 1.00 88.31 285 ASN A C 1
ATOM 2234 O O . ASN A 1 285 ? -24.305 9.068 30.489 1.00 88.31 285 ASN A O 1
ATOM 2238 N N . THR A 1 286 ? -22.208 8.265 30.554 1.00 87.94 286 THR A N 1
ATOM 2239 C CA . THR A 1 286 ? -22.277 7.547 31.834 1.00 87.94 286 THR A CA 1
ATOM 2240 C C . THR A 1 286 ? -23.153 6.292 31.841 1.00 87.94 286 THR A C 1
ATOM 2242 O O . THR A 1 286 ? -23.318 5.690 32.902 1.00 87.94 286 THR A O 1
ATOM 2245 N N . LEU A 1 287 ? -23.636 5.837 30.680 1.00 87.62 287 LEU A N 1
ATOM 2246 C CA . LEU A 1 287 ? -24.342 4.566 30.558 1.00 87.62 287 LEU A CA 1
ATOM 2247 C C . LEU A 1 287 ? -23.366 3.415 30.815 1.00 87.62 287 LEU A C 1
ATOM 2249 O O . LEU A 1 287 ? -22.269 3.378 30.255 1.00 87.62 287 LEU A O 1
ATOM 2253 N N . GLY A 1 288 ? -23.765 2.490 31.686 1.00 86.75 288 GLY A N 1
ATOM 2254 C CA . GLY A 1 288 ? -22.946 1.363 32.111 1.00 86.75 288 GLY A CA 1
ATOM 2255 C C . GLY A 1 288 ? -23.484 0.024 31.613 1.00 86.75 288 GLY A C 1
ATOM 2256 O O . GLY A 1 288 ? -24.691 -0.192 31.615 1.00 86.75 288 GLY A O 1
ATOM 2257 N N . ALA A 1 289 ? -22.591 -0.897 31.257 1.00 87.19 289 ALA A N 1
ATOM 2258 C CA . ALA A 1 289 ? -22.912 -2.300 31.015 1.00 87.19 289 ALA A CA 1
ATOM 2259 C C . ALA A 1 289 ? -21.963 -3.192 31.827 1.00 87.19 289 ALA A C 1
ATOM 2261 O O . ALA A 1 289 ? -20.744 -3.176 31.628 1.00 87.19 289 ALA A O 1
ATOM 2262 N N . GLY A 1 290 ? -22.523 -3.960 32.764 1.00 88.56 290 GLY A N 1
ATOM 2263 C CA . GLY A 1 290 ? -21.782 -4.983 33.497 1.00 88.56 290 GLY A CA 1
ATOM 2264 C C . GLY A 1 290 ? -21.561 -6.206 32.612 1.00 88.56 290 GLY A C 1
ATOM 2265 O O . GLY A 1 290 ? -22.516 -6.745 32.058 1.00 88.56 290 GLY A O 1
ATOM 2266 N N . VAL A 1 291 ? -20.314 -6.653 32.477 1.00 89.69 291 VAL A N 1
ATOM 2267 C CA . VAL A 1 291 ? -19.960 -7.807 31.645 1.00 89.69 291 VAL A CA 1
ATOM 2268 C C . VAL A 1 291 ? -18.997 -8.750 32.343 1.00 89.69 291 VAL A C 1
ATOM 2270 O O . VAL A 1 291 ? -18.165 -8.345 33.154 1.00 89.69 291 VAL A O 1
ATOM 2273 N N . ASN A 1 292 ? -19.098 -10.025 31.982 1.00 91.31 292 ASN A N 1
ATOM 2274 C CA . ASN A 1 292 ? -18.126 -11.039 32.359 1.00 91.31 292 ASN A CA 1
ATOM 2275 C C . ASN A 1 292 ? -17.167 -11.279 31.192 1.00 91.31 292 ASN A C 1
ATOM 2277 O O . ASN A 1 292 ? -17.577 -11.275 30.030 1.00 91.31 292 ASN A O 1
ATOM 2281 N N . GLY A 1 293 ? -15.899 -11.522 31.490 1.00 92.19 293 GLY A N 1
ATOM 2282 C CA . GLY A 1 293 ? -14.891 -11.733 30.462 1.00 92.19 293 GLY A CA 1
ATOM 2283 C C . GLY A 1 293 ? -13.520 -12.019 31.041 1.00 92.19 293 GLY A C 1
ATOM 2284 O O . GLY A 1 293 ? -13.387 -12.289 32.226 1.00 92.19 293 GLY A O 1
ATOM 2285 N N . SER A 1 294 ? -12.496 -11.910 30.210 1.00 92.75 294 SER A N 1
ATOM 2286 C CA . SER A 1 294 ? -11.102 -12.079 30.608 1.00 92.75 294 SER A CA 1
ATOM 2287 C C . SER A 1 294 ? -10.202 -11.134 29.824 1.00 92.75 294 SER A C 1
ATOM 2289 O O . SER A 1 294 ? -10.430 -10.905 28.629 1.00 92.75 294 SER A O 1
ATOM 2291 N N . ILE A 1 295 ? -9.147 -10.639 30.467 1.00 92.38 295 ILE A N 1
ATOM 2292 C CA . ILE A 1 295 ? -8.100 -9.866 29.797 1.00 92.38 295 ILE A CA 1
ATOM 2293 C C . ILE A 1 295 ? -7.079 -10.828 29.187 1.00 92.38 295 ILE A C 1
ATOM 2295 O O . ILE A 1 295 ? -6.578 -11.726 29.859 1.00 92.38 295 ILE A O 1
ATOM 2299 N N . SER A 1 296 ? -6.745 -10.606 27.919 1.00 93.00 296 SER A N 1
ATOM 2300 C CA . SER A 1 296 ? -5.516 -11.102 27.309 1.00 93.00 296 SER A CA 1
ATOM 2301 C C . SER A 1 296 ? -4.503 -9.962 27.282 1.00 93.00 296 SER A C 1
ATOM 2303 O O . SER A 1 296 ? -4.666 -9.003 26.521 1.00 93.00 296 SER A O 1
ATOM 2305 N N . TYR A 1 297 ? -3.487 -10.047 28.143 1.00 90.25 297 TYR A N 1
ATOM 2306 C CA . TYR A 1 297 ? -2.421 -9.045 28.229 1.00 90.25 297 TYR A CA 1
ATOM 2307 C C . TYR A 1 297 ? -1.540 -9.061 26.973 1.00 90.25 297 TYR A C 1
ATOM 2309 O O . TYR A 1 297 ? -1.214 -8.000 26.448 1.00 90.25 297 TYR A O 1
ATOM 2317 N N . ASP A 1 298 ? -1.266 -10.247 26.419 1.00 91.19 298 ASP A N 1
ATOM 2318 C CA . ASP A 1 298 ? -0.462 -10.409 25.200 1.00 91.19 298 ASP A CA 1
ATOM 2319 C C . ASP A 1 298 ? -1.164 -9.849 23.954 1.00 91.19 298 ASP A C 1
ATOM 2321 O O . ASP A 1 298 ? -0.545 -9.195 23.115 1.00 91.19 298 ASP A O 1
ATOM 2325 N N . GLU A 1 299 ? -2.478 -10.067 23.828 1.00 91.62 299 GLU A N 1
ATOM 2326 C CA . GLU A 1 299 ? -3.266 -9.525 22.710 1.00 91.62 299 GLU A CA 1
ATOM 2327 C C . GLU A 1 299 ? -3.743 -8.084 22.953 1.00 91.62 299 GLU A C 1
ATOM 2329 O O . GLU A 1 299 ? -4.359 -7.479 22.070 1.00 91.62 299 GLU A O 1
ATOM 2334 N N . ASN A 1 300 ? -3.495 -7.544 24.150 1.00 93.94 300 ASN A N 1
ATOM 2335 C CA . ASN A 1 300 ? -4.030 -6.277 24.636 1.00 93.94 300 ASN A CA 1
ATOM 2336 C C . ASN A 1 300 ? -5.552 -6.147 24.414 1.00 93.94 300 ASN A C 1
ATOM 2338 O O . ASN A 1 300 ? -6.054 -5.166 23.847 1.00 93.94 300 ASN A O 1
ATOM 2342 N N . LYS A 1 301 ? -6.294 -7.181 24.825 1.00 94.25 301 LYS A N 1
ATOM 2343 C CA . LYS A 1 301 ? -7.690 -7.403 24.435 1.00 94.25 301 LYS A CA 1
ATOM 2344 C C . LYS A 1 301 ? -8.554 -7.858 25.608 1.00 94.25 301 LYS A C 1
ATOM 2346 O O . LYS A 1 301 ? -8.142 -8.702 26.397 1.00 94.25 301 LYS A O 1
ATOM 2351 N N . LEU A 1 302 ? -9.784 -7.355 25.674 1.00 93.19 302 LEU A N 1
ATOM 2352 C CA . LEU A 1 302 ? -10.842 -7.883 26.532 1.00 93.19 302 LEU A CA 1
ATOM 2353 C C . LEU A 1 302 ? -11.699 -8.868 25.726 1.00 93.19 302 LEU A C 1
ATOM 2355 O O . LEU A 1 302 ? -12.251 -8.523 24.682 1.00 93.19 302 LEU A O 1
ATOM 2359 N N . THR A 1 303 ? -11.818 -10.102 26.207 1.00 92.88 303 THR A N 1
ATOM 2360 C CA . THR A 1 303 ? -12.719 -11.106 25.624 1.00 92.88 303 THR A CA 1
ATOM 2361 C C . THR A 1 303 ? -13.927 -11.266 26.528 1.00 92.88 303 THR A C 1
ATOM 2363 O O . THR A 1 303 ? -13.763 -11.520 27.716 1.00 92.88 303 THR A O 1
ATOM 2366 N N . LEU A 1 304 ? -15.131 -11.109 25.984 1.00 90.94 304 LEU A N 1
ATOM 2367 C CA . LEU A 1 304 ? -16.368 -11.300 26.738 1.00 90.94 304 LEU A CA 1
ATOM 2368 C C . LEU A 1 304 ? -16.759 -12.782 26.751 1.00 90.94 304 LEU A C 1
ATOM 2370 O O . LEU A 1 304 ? -16.697 -13.453 25.719 1.00 90.94 304 LEU A O 1
ATOM 2374 N N . ASN A 1 305 ? -17.199 -13.280 27.906 1.00 84.19 305 ASN A N 1
ATOM 2375 C CA . ASN A 1 305 ? -17.812 -14.602 28.012 1.00 84.19 305 ASN A CA 1
ATOM 2376 C C . ASN A 1 305 ? -19.210 -14.493 27.369 1.00 84.19 305 ASN A C 1
ATOM 2378 O O . ASN A 1 305 ? -19.977 -13.610 27.746 1.00 84.19 305 ASN A O 1
ATOM 2382 N N . GLN A 1 306 ? -19.498 -15.298 26.338 1.00 68.88 306 GLN A N 1
ATOM 2383 C CA . GLN A 1 306 ? -20.632 -15.109 25.413 1.00 68.88 306 GLN A CA 1
ATOM 2384 C C . GLN A 1 306 ? -21.999 -14.815 26.083 1.00 68.88 306 GLN A C 1
ATOM 2386 O O . GLN A 1 306 ? -22.291 -15.314 27.166 1.00 68.88 306 GLN A O 1
ATOM 2391 N N . ALA A 1 307 ? -22.846 -14.073 25.347 1.00 56.44 307 ALA A N 1
ATOM 2392 C CA . ALA A 1 307 ? -24.260 -13.744 25.605 1.00 56.44 307 ALA A CA 1
ATOM 2393 C C . ALA A 1 307 ? -24.577 -12.657 26.653 1.00 56.44 307 ALA A C 1
ATOM 2395 O O . ALA A 1 307 ? -25.608 -12.712 27.316 1.00 56.44 307 ALA A O 1
ATOM 2396 N N . THR A 1 308 ? -23.749 -11.617 26.769 1.00 58.22 308 THR A N 1
ATOM 2397 C CA . THR A 1 308 ? -24.250 -10.334 27.290 1.00 58.22 308 THR A CA 1
ATOM 2398 C C . THR A 1 308 ? -24.780 -9.504 26.128 1.00 58.22 308 THR A C 1
ATOM 2400 O O . THR A 1 308 ? -24.044 -8.720 25.535 1.00 58.22 308 THR A O 1
ATOM 2403 N N . ASP A 1 309 ? -26.054 -9.692 25.780 1.00 67.88 309 ASP A N 1
ATOM 2404 C CA . ASP A 1 309 ? -26.756 -8.692 24.978 1.00 67.88 309 ASP A CA 1
ATOM 2405 C C . ASP A 1 309 ? -26.889 -7.443 25.845 1.00 67.88 309 ASP A C 1
ATOM 2407 O O . ASP A 1 309 ? -27.541 -7.446 26.889 1.00 67.88 309 ASP A O 1
ATOM 2411 N N . TRP A 1 310 ? -26.180 -6.385 25.464 1.00 81.00 310 TRP A N 1
ATOM 2412 C CA . TRP A 1 310 ? -26.335 -5.100 26.130 1.00 81.00 310 TRP A CA 1
ATOM 2413 C C . TRP A 1 310 ? -27.720 -4.567 25.780 1.00 81.00 310 TRP A C 1
ATOM 2415 O O . TRP A 1 310 ? -28.096 -4.571 24.608 1.00 81.00 310 TRP A O 1
ATOM 2425 N N . GLU A 1 311 ? -28.457 -4.068 26.772 1.00 80.38 311 GLU A N 1
ATOM 2426 C CA . GLU A 1 311 ? -29.780 -3.465 26.550 1.00 80.38 311 GLU A CA 1
ATOM 2427 C C . GLU A 1 311 ? -29.726 -2.320 25.529 1.00 80.38 311 GLU A C 1
ATOM 2429 O O . GLU A 1 311 ? -30.698 -2.039 24.829 1.00 80.38 311 GLU A O 1
ATOM 2434 N N . SER A 1 312 ? -28.577 -1.649 25.424 1.00 84.81 312 SER A N 1
ATOM 2435 C CA . SER A 1 312 ? -28.302 -0.644 24.405 1.00 84.81 312 SER A CA 1
ATOM 2436 C C . SER A 1 312 ? -26.810 -0.602 24.056 1.00 84.81 312 SER A C 1
ATOM 2438 O O . SER A 1 312 ? -25.967 -0.864 24.919 1.00 84.81 312 SER A O 1
ATOM 2440 N N . PRO A 1 313 ? -26.451 -0.261 22.804 1.00 89.12 313 PRO A N 1
ATOM 2441 C CA . PRO A 1 313 ? -25.070 0.035 22.439 1.00 89.12 313 PRO A CA 1
ATOM 2442 C C . PRO A 1 313 ? -24.497 1.176 23.287 1.00 89.12 313 PRO A C 1
ATOM 2444 O O . PRO A 1 313 ? -25.209 2.120 23.626 1.00 89.12 313 PRO A O 1
ATOM 2447 N N . LEU A 1 314 ? -23.198 1.119 23.579 1.00 89.94 314 LEU A N 1
ATOM 2448 C CA . LEU A 1 314 ? -22.509 2.160 24.344 1.00 89.94 314 LEU A CA 1
ATOM 2449 C C . LEU A 1 314 ? -21.972 3.247 23.405 1.00 89.94 314 LEU A C 1
ATOM 2451 O O . LEU A 1 314 ? -21.377 2.942 22.367 1.00 89.94 314 LEU A O 1
ATOM 2455 N N . THR A 1 315 ? -22.153 4.516 23.771 1.00 90.00 315 THR A N 1
ATOM 2456 C CA . THR A 1 315 ? -21.671 5.659 22.987 1.00 90.00 315 THR A CA 1
ATOM 2457 C C . THR A 1 315 ? -20.187 5.907 23.234 1.00 90.00 315 THR A C 1
ATOM 2459 O O . THR A 1 315 ? -19.769 6.242 24.347 1.00 90.00 315 THR A O 1
ATOM 2462 N N . LEU A 1 316 ? -19.378 5.794 22.183 1.00 86.12 316 LEU A N 1
ATOM 2463 C CA . LEU A 1 316 ? -17.939 6.024 22.280 1.00 86.12 316 LEU A CA 1
ATOM 2464 C C . LEU A 1 316 ? -17.611 7.532 22.315 1.00 86.12 316 LEU A C 1
ATOM 2466 O O . LEU A 1 316 ? -18.399 8.319 21.768 1.00 86.12 316 LEU A O 1
ATOM 2470 N N . PRO A 1 317 ? -16.507 7.928 22.995 1.00 74.00 317 PRO A N 1
ATOM 2471 C CA . PRO A 1 317 ? -16.049 9.315 23.145 1.00 74.00 317 PRO A CA 1
ATOM 2472 C C . PRO A 1 317 ? -16.141 10.147 21.870 1.00 74.00 317 PRO A C 1
ATOM 2474 O O . PRO A 1 317 ? -15.562 9.712 20.854 1.00 74.00 317 PRO A O 1
#

pLDDT: mean 92.15, std 7.09, range [56.44, 98.69]

Sequence (317 aa):
MKLPVGTAFRSGAFDGNPPQVFELADEATIHPFTNKMGIRAPHRGKVLTTHPDSLLAELKSEVKEDAMLLLINKTDSKQNKALQVKKVEKYTGTDSKQYNKISFTAATALKKGALLKDLQLLKPTLQAGLWTISQKADSIKNTMITLNILSQQINSGNYILIAFRKQYRWFKVTAVAEVMRTSIASNEMKINGNIFTIPGIQVPVTQLTLDESVNSAKRKQASDAIWDEGECAEIIVYFGMQLNANIIDEPKALLTASDPLFFDKTLEMPVENYNPQRFLMQDKNTLGAGVNGSISYDENKLTLNQATDWESPLTLP

Secondary structure (DSSP, 8-state):
-EE-TT-EEEPPPBTTBPPPEEE-SS-EE--TTTSS-PBPPP---B--SSS-SEEEEEESS---TT-EEEEEESS-GGG-EEEEEEEEEEEE-TTS-EEEEEEESS---PPTT-BGGGEEEEE--EEEEBP-SS-GGGGEETTEEEBSS--SS--TT-EEEEEETTEEEEEEEEEEEEEEEEEE--EEEEETTEEEEEPPEEEEEEEEEESS-TT-TTTS-TTSPPP-GGGTTT-EEEE--EEEEEEEPPPPSEE-TTS-EEBSSPPPPPSS-----EEEEE-TT--EEEEEEEEETTTTEEEEPS----SSPEEP-

Radius of gyration: 30.74 Å; chains: 1; bounding box: 83×32×102 Å